Protein AF-A0A5C7NLW9-F1 (afdb_monomer_lite)

Foldseek 3Di:
DDDDDDDDDDDDPDPPPPPPPPDPPPPQFDEAEEEFEQAAEPDLLLSLLVSQLLQVLLQLLFAQADVVRPVVDGLGHYYYHYHSPDDDDDLVSQLVVCPDPVRVHQKYKYYHWYDDDQWIKTWIKMAGHDDDDPDPDQLQWDWDFLDPPAFIFIAHQLDRIDGFDIDIHGVVSSVLRSCQQAQFFAADQVHDDGQGGQHPAWDFDDHDLFWTFIGHPPGDIGIGGHNVSSVVDDLVSLLVSLVSCSRSLVLVSSLVSLVCLLPDPPRDLVSNLSSQLSNLVSCVSVVHDLVVSLVSLVVSCVSPVLSPSSLLSNLVSQSVVLSPPDLQVCQVVLVVSLVVCVVNCVSPDVPRVSNVSSVSSSVVSNCVVVD

Radius of gyration: 26.78 Å; chains: 1; bounding box: 80×86×75 Å

Secondary structure (DSSP, 8-state):
------------------------------EEEEEEEPPB-SSHHHHHHHHHHHHHHHHTT--SS-SS-TT-----EEEEEEESS----SHHHHHHHT-STTT--SEEEEEEEEEETTEEEEEEEEE------S-S--TTSEEEESSTTS-EEEE--S-SEEEEEEEEE-HHHHHHTS-GGG-EEESSTT--SEEEE--SSEEEEEE-SSEEEEEESSS--EEEE-HHHHTT--HHHHHHHHHHHHHTT-HHHHHHHHHHHHH-TTS-HHHHHHHHHHHHHHHHHTT--HHHHHHHHHHHHHTSTT-HHHHHHHHHHHHHHTTTS-HHHHHHHHHHHHHHHHTT-TTSPTT-HHHHHHHHHHHHHHHTT--

Sequence (371 aa):
MKRLSSACRGWLVGVALALAAAGPEARAEDTVTLYLPALTAVSPHLGFGVSAVLGLQIWQTFRKAPSPNVQNLSFGDGLVIWNPDARIASHSDAEAAARPLNINAQLVLWGKAFEYGDGVVVQLNLSLPRYRDWREKTPEVWTFALDPGGPAVETDLPARRYSIEPIVLRPDIVKAFSRPDALPLFDAPAGGESVGHLGAEFRAVESRSDAVYVRPVAGAPGWLRLQQLADARGEVVDFVSGLVRIYRADWRGAADLLGRVVESPSTPSALRLDAALLRARAKLEAGDDLEGIVREVDQAASVSPYARRAVMYQAVVRLIALRGSPVCERKPKLQALRQWLADRSMPFVAGDAWLQQFIDVVEFGERRCDR

Structure (mmCIF, N/CA/C/O backbone):
data_AF-A0A5C7NLW9-F1
#
_entry.id   AF-A0A5C7NLW9-F1
#
loop_
_atom_site.group_PDB
_atom_site.id
_atom_site.type_symbol
_atom_site.label_atom_id
_atom_site.label_alt_id
_atom_site.label_comp_id
_atom_site.label_asym_id
_atom_site.label_entity_id
_atom_site.label_seq_id
_atom_site.pdbx_PDB_ins_code
_atom_site.Cartn_x
_atom_site.Cartn_y
_atom_site.Cartn_z
_atom_site.occupancy
_atom_site.B_iso_or_equiv
_atom_site.auth_seq_id
_atom_site.auth_comp_id
_atom_site.auth_asym_id
_atom_site.auth_atom_id
_atom_site.pdbx_PDB_model_num
ATOM 1 N N . MET A 1 1 ? 53.861 66.437 42.042 1.00 36.22 1 MET A N 1
ATOM 2 C CA . MET A 1 1 ? 53.573 67.776 41.477 1.00 36.22 1 MET A CA 1
ATOM 3 C C . MET A 1 1 ? 52.766 67.592 40.195 1.00 36.22 1 MET A C 1
ATOM 5 O O . MET A 1 1 ? 53.272 66.915 39.316 1.00 36.22 1 MET A O 1
ATOM 9 N N . LYS A 1 2 ? 51.576 68.222 40.110 1.00 36.00 2 LYS A N 1
ATOM 10 C CA . LYS A 1 2 ? 50.619 68.270 38.970 1.00 36.00 2 LYS A CA 1
ATOM 11 C C . LYS A 1 2 ? 49.890 66.945 38.653 1.00 36.00 2 LYS A C 1
ATOM 13 O O . LYS A 1 2 ? 50.533 65.915 38.615 1.00 36.00 2 LYS A O 1
ATOM 18 N N . ARG A 1 3 ? 48.585 66.873 38.362 1.00 35.47 3 ARG A N 1
ATOM 19 C CA . ARG A 1 3 ? 47.389 67.739 38.484 1.00 35.47 3 ARG A CA 1
ATOM 20 C C . ARG A 1 3 ? 46.176 66.847 38.115 1.00 35.47 3 ARG A C 1
ATOM 22 O O . ARG A 1 3 ? 46.334 65.874 37.391 1.00 35.47 3 ARG A O 1
ATOM 29 N N . LEU A 1 4 ? 45.005 67.219 38.627 1.00 43.75 4 LEU A N 1
ATOM 30 C CA . LEU A 1 4 ? 43.655 66.683 38.382 1.00 43.75 4 LEU A CA 1
ATOM 31 C C . LEU A 1 4 ? 43.182 66.748 36.910 1.00 43.75 4 LEU A C 1
ATOM 33 O O . LEU A 1 4 ? 43.547 67.704 36.232 1.00 43.75 4 LEU A O 1
ATOM 37 N N . SER A 1 5 ? 42.258 65.854 36.509 1.00 36.16 5 SER A N 1
ATOM 38 C CA . SER A 1 5 ? 40.958 66.166 35.845 1.00 36.16 5 SER A CA 1
ATOM 39 C C . SER A 1 5 ? 40.193 64.854 35.550 1.00 36.16 5 SER A C 1
ATOM 41 O O . SER A 1 5 ? 40.694 64.009 34.819 1.00 36.16 5 SER A O 1
ATOM 43 N N . SER A 1 6 ? 39.123 64.492 36.263 1.00 39.94 6 SER A N 1
ATOM 44 C CA . SER A 1 6 ? 37.708 64.861 36.048 1.00 39.94 6 SER A CA 1
ATOM 45 C C . SER A 1 6 ? 37.079 64.407 34.716 1.00 39.94 6 SER A C 1
ATOM 47 O O . SER A 1 6 ? 37.341 64.999 33.678 1.00 39.94 6 SER A O 1
ATOM 49 N N . ALA A 1 7 ? 36.143 63.456 34.858 1.00 41.12 7 ALA A N 1
ATOM 50 C CA . ALA A 1 7 ? 34.843 63.328 34.186 1.00 41.12 7 ALA A CA 1
ATOM 51 C C . ALA A 1 7 ? 34.778 63.079 32.665 1.00 41.12 7 ALA A C 1
ATOM 53 O O . ALA A 1 7 ? 35.092 63.954 31.872 1.00 41.12 7 ALA A O 1
ATOM 54 N N . CYS A 1 8 ? 34.130 61.972 32.271 1.00 35.44 8 CYS A N 1
ATOM 55 C CA . CYS A 1 8 ? 32.942 62.074 31.417 1.00 35.44 8 CYS A CA 1
ATOM 56 C C . CYS A 1 8 ? 32.057 60.819 31.478 1.00 35.44 8 CYS A C 1
ATOM 58 O O . CYS A 1 8 ? 32.532 59.690 31.553 1.00 35.44 8 CYS A O 1
ATOM 60 N N . ARG A 1 9 ? 30.747 61.074 31.487 1.00 41.06 9 ARG A N 1
ATOM 61 C CA . ARG A 1 9 ? 29.627 60.129 31.512 1.00 41.06 9 ARG A CA 1
ATOM 62 C C . ARG A 1 9 ? 29.487 59.405 30.171 1.00 41.06 9 ARG A C 1
ATOM 64 O O . ARG A 1 9 ? 29.660 60.018 29.126 1.00 41.06 9 ARG A O 1
ATOM 71 N N . GLY A 1 10 ? 29.027 58.159 30.217 1.00 34.34 10 GLY A N 1
ATOM 72 C CA . GLY A 1 10 ? 28.513 57.444 29.051 1.00 34.34 10 GLY A CA 1
ATOM 73 C C . GLY A 1 10 ? 27.837 56.145 29.465 1.00 34.34 10 GLY A C 1
ATOM 74 O O . GLY A 1 10 ? 28.470 55.097 29.477 1.00 34.34 10 GLY A O 1
ATOM 75 N N . TRP A 1 11 ? 26.563 56.219 29.854 1.00 33.97 11 TRP A N 1
ATOM 76 C CA . TRP A 1 11 ? 25.699 55.043 29.948 1.00 33.97 11 TRP A CA 1
ATOM 77 C C . TRP A 1 11 ? 25.447 54.521 28.529 1.00 33.97 11 TRP A C 1
ATOM 79 O O . TRP A 1 11 ? 24.741 55.164 27.757 1.00 33.97 11 TRP A O 1
ATOM 89 N N . LEU A 1 12 ? 26.019 53.366 28.189 1.00 35.31 12 LEU A N 1
ATOM 90 C CA . LEU A 1 12 ? 25.617 52.581 27.026 1.00 35.31 12 LEU A CA 1
ATOM 91 C C . LEU A 1 12 ? 24.771 51.409 27.521 1.00 35.31 12 LEU A C 1
ATOM 93 O O . LEU A 1 12 ? 25.280 50.434 28.070 1.00 35.31 12 LEU A O 1
ATOM 97 N N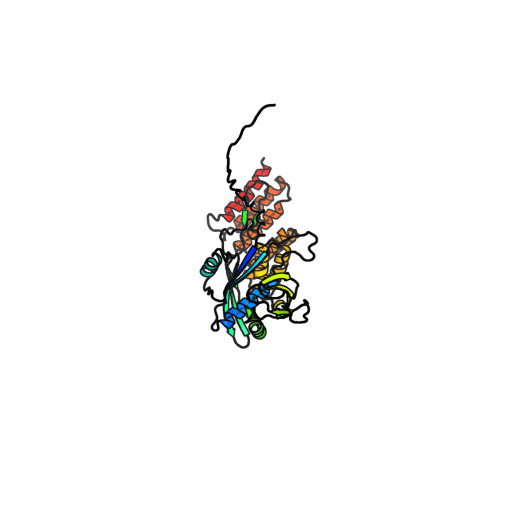 . VAL A 1 13 ? 23.460 51.539 27.329 1.00 36.12 13 VAL A N 1
ATOM 98 C CA . VAL A 1 13 ? 22.507 50.429 27.371 1.00 36.12 13 VAL A CA 1
ATOM 99 C C . VAL A 1 13 ? 22.804 49.556 26.153 1.00 36.12 13 VAL A C 1
ATOM 101 O O . VAL A 1 13 ? 22.373 49.845 25.040 1.00 36.12 13 VAL A O 1
ATOM 104 N N . GLY A 1 14 ? 23.606 48.514 26.356 1.00 31.75 14 GLY A N 1
ATOM 105 C CA . GLY A 1 14 ? 23.793 47.452 25.378 1.00 31.75 14 GLY A CA 1
ATOM 106 C C . GLY A 1 14 ? 22.582 46.530 25.401 1.00 31.75 14 GLY A C 1
ATOM 107 O O . GLY A 1 14 ? 22.480 45.664 26.266 1.00 31.75 14 GLY A O 1
ATOM 108 N N . VAL A 1 15 ? 21.661 46.720 24.457 1.00 34.75 15 VAL A N 1
ATOM 109 C CA . VAL A 1 15 ? 20.638 45.727 24.117 1.00 34.75 15 VAL A CA 1
ATOM 110 C C . VAL A 1 15 ? 21.369 44.513 23.547 1.00 34.75 15 VAL A C 1
ATOM 112 O O . VAL A 1 15 ? 21.767 44.499 22.384 1.00 34.75 15 VAL A O 1
ATOM 115 N N . ALA A 1 16 ? 21.586 43.499 24.381 1.00 31.06 16 ALA A N 1
ATOM 116 C CA . ALA A 1 16 ? 21.991 42.186 23.913 1.00 31.06 16 ALA A CA 1
ATOM 117 C C . ALA A 1 16 ? 20.788 41.558 23.195 1.00 31.06 16 ALA A C 1
ATOM 119 O O . ALA A 1 16 ? 19.902 40.985 23.829 1.00 31.06 16 ALA A O 1
ATOM 120 N N . LEU A 1 17 ? 20.737 41.701 21.866 1.00 32.75 17 LEU A N 1
ATOM 121 C CA . LEU A 1 17 ? 19.939 40.820 21.022 1.00 32.75 17 LEU A CA 1
ATOM 122 C C . LEU A 1 17 ? 20.459 39.398 21.247 1.00 32.75 17 LEU A C 1
ATOM 124 O O . LEU A 1 17 ? 21.488 39.002 20.699 1.00 32.75 17 LEU A O 1
ATOM 128 N N . ALA A 1 18 ? 19.746 38.633 22.067 1.00 33.12 18 ALA A N 1
ATOM 129 C CA . ALA A 1 18 ? 19.847 37.189 22.061 1.00 33.12 18 ALA A CA 1
ATOM 130 C C . ALA A 1 18 ? 19.315 36.707 20.706 1.00 33.12 18 ALA A C 1
ATOM 132 O O . ALA A 1 18 ? 18.125 36.450 20.535 1.00 33.12 18 ALA A O 1
ATOM 133 N N . LEU A 1 19 ? 20.210 36.629 19.720 1.00 33.78 19 LEU A N 1
ATOM 134 C CA . LEU A 1 19 ? 20.052 35.745 18.576 1.00 33.78 19 LEU A CA 1
ATOM 135 C C . LEU A 1 19 ? 19.995 34.332 19.152 1.00 33.78 19 LEU A C 1
ATOM 137 O O . LEU A 1 19 ? 21.022 33.692 19.374 1.00 33.78 19 LEU A O 1
ATOM 141 N N . ALA A 1 20 ? 18.783 33.875 19.458 1.00 34.25 20 ALA A N 1
ATOM 142 C CA . ALA A 1 20 ? 18.508 32.463 19.588 1.00 34.25 20 ALA A CA 1
ATOM 143 C C . ALA A 1 20 ? 18.888 31.852 18.240 1.00 34.25 20 ALA A C 1
ATOM 145 O O . ALA A 1 20 ? 18.158 31.976 17.257 1.00 34.25 20 ALA A O 1
ATOM 146 N N . ALA A 1 21 ? 20.086 31.273 18.179 1.00 32.53 21 ALA A N 1
ATOM 147 C CA . ALA A 1 21 ? 20.431 30.341 17.134 1.00 32.53 21 ALA A CA 1
ATOM 148 C C . ALA A 1 21 ? 19.351 29.263 17.193 1.00 32.53 21 ALA A C 1
ATOM 150 O O . ALA A 1 21 ? 19.310 28.469 18.135 1.00 32.53 21 ALA A O 1
ATOM 151 N N . ALA A 1 22 ? 18.428 29.306 16.232 1.00 33.97 22 ALA A N 1
ATOM 152 C CA . ALA A 1 22 ? 17.591 28.172 15.921 1.00 33.97 22 ALA A CA 1
ATOM 153 C C . ALA A 1 22 ? 18.560 27.001 15.763 1.00 33.97 22 ALA A C 1
ATOM 155 O O . ALA A 1 22 ? 19.418 27.005 14.876 1.00 33.97 22 ALA A O 1
ATOM 156 N N . GLY A 1 23 ? 18.503 26.062 16.711 1.00 32.28 23 GLY A N 1
ATOM 157 C CA . GLY A 1 23 ? 19.197 24.796 16.560 1.00 32.28 23 GLY A CA 1
ATOM 158 C C . GLY A 1 23 ? 18.785 24.180 15.223 1.00 32.28 23 GLY A C 1
ATOM 159 O O . GLY A 1 23 ? 17.726 24.535 14.698 1.00 32.28 23 GLY A O 1
ATOM 160 N N . PRO A 1 24 ? 19.601 23.288 14.646 1.00 32.69 24 PRO A N 1
ATOM 161 C CA . PRO A 1 24 ? 19.185 22.571 13.454 1.00 32.69 24 PRO A CA 1
ATOM 162 C C . PRO A 1 24 ? 17.831 21.929 13.763 1.00 32.69 24 PRO A C 1
ATOM 164 O O . PRO A 1 24 ? 17.744 21.086 14.658 1.00 32.69 24 PRO A O 1
ATOM 167 N N . GLU A 1 25 ? 16.772 22.391 13.091 1.00 33.12 25 GLU A N 1
ATOM 168 C CA . GLU A 1 25 ? 15.485 21.711 13.095 1.00 33.12 25 GLU A CA 1
ATOM 169 C C . GLU A 1 25 ? 15.798 20.255 12.771 1.00 33.12 25 GLU A C 1
ATOM 171 O O . GLU A 1 25 ? 16.375 19.947 11.724 1.00 33.12 25 GLU A O 1
ATOM 176 N N . ALA A 1 26 ? 15.533 19.368 13.730 1.00 31.64 26 ALA A N 1
ATOM 177 C CA . ALA A 1 26 ? 15.628 17.944 13.498 1.00 31.64 26 ALA A CA 1
ATOM 178 C C . ALA A 1 26 ? 14.790 17.670 12.250 1.00 31.64 26 ALA A C 1
ATOM 180 O O . ALA A 1 26 ? 13.584 17.911 12.274 1.00 31.64 26 ALA A O 1
ATOM 181 N N . ARG A 1 27 ? 15.440 17.258 11.151 1.00 35.31 27 ARG A N 1
ATOM 182 C CA . ARG A 1 27 ? 14.759 16.812 9.932 1.00 35.31 27 ARG A CA 1
ATOM 183 C C . ARG A 1 27 ? 13.678 15.844 10.387 1.00 35.31 27 ARG A C 1
ATOM 185 O O . ARG A 1 27 ? 14.021 14.777 10.892 1.00 35.31 27 ARG A O 1
ATOM 192 N N . ALA A 1 28 ? 12.414 16.253 10.304 1.00 42.50 28 ALA A N 1
ATOM 193 C CA . ALA A 1 28 ? 11.307 15.376 10.628 1.00 42.50 28 ALA A CA 1
ATOM 194 C C . ALA A 1 28 ? 11.458 14.167 9.706 1.00 42.50 28 ALA A C 1
ATOM 196 O O . ALA A 1 28 ? 11.367 14.312 8.488 1.00 42.50 28 ALA A O 1
ATOM 197 N N . GLU A 1 29 ? 11.812 13.010 10.266 1.00 63.53 29 GLU A N 1
ATOM 198 C CA . GLU A 1 29 ? 11.838 11.771 9.501 1.00 63.53 29 GLU A CA 1
ATOM 199 C C . GLU A 1 29 ? 10.460 11.623 8.839 1.00 63.53 29 GLU A C 1
ATOM 201 O O . GLU A 1 29 ? 9.440 11.781 9.520 1.00 63.53 29 GLU A O 1
ATOM 206 N N . ASP A 1 30 ? 10.429 11.403 7.517 1.00 77.81 30 ASP A N 1
ATOM 207 C CA . ASP A 1 30 ? 9.188 11.309 6.738 1.00 77.81 30 ASP A CA 1
ATOM 208 C C . ASP A 1 30 ? 8.192 10.401 7.487 1.00 77.81 30 ASP A C 1
ATOM 210 O O . ASP A 1 30 ? 8.444 9.215 7.713 1.00 77.81 30 ASP A O 1
ATOM 214 N N . THR A 1 31 ? 7.082 10.982 7.946 1.00 87.75 31 THR A N 1
ATOM 215 C CA . THR A 1 31 ? 6.060 10.296 8.738 1.00 87.75 31 THR A CA 1
ATOM 216 C C . THR A 1 31 ? 4.901 9.991 7.817 1.00 87.75 31 THR A C 1
ATOM 218 O O . THR A 1 31 ? 4.353 10.886 7.172 1.00 87.75 31 THR A O 1
ATOM 221 N N . VAL A 1 32 ? 4.516 8.722 7.765 1.00 91.62 32 VAL A N 1
ATOM 222 C CA . VAL A 1 32 ? 3.376 8.270 6.972 1.00 91.62 32 VAL A CA 1
ATOM 223 C C . VAL A 1 32 ? 2.189 8.071 7.895 1.00 91.62 32 VAL A C 1
ATOM 225 O O . VAL A 1 32 ? 2.240 7.271 8.831 1.00 91.62 32 VAL A O 1
ATOM 228 N N . THR A 1 33 ? 1.117 8.799 7.613 1.00 92.44 33 THR A N 1
ATOM 229 C CA . THR A 1 33 ? -0.077 8.851 8.446 1.00 92.44 33 THR A CA 1
ATOM 230 C C . THR A 1 33 ? -1.221 8.070 7.809 1.00 92.44 33 THR A C 1
ATOM 232 O O . THR A 1 33 ? -1.629 8.329 6.674 1.00 92.44 33 THR A O 1
ATOM 235 N N . LEU A 1 34 ? -1.767 7.128 8.574 1.00 94.19 34 LEU A N 1
ATOM 236 C CA . LEU A 1 34 ? -3.026 6.449 8.303 1.00 94.19 34 LEU A CA 1
ATOM 237 C C . LEU A 1 34 ? -4.130 7.096 9.146 1.00 94.19 34 LEU A C 1
ATOM 239 O O . LEU A 1 34 ? -4.090 7.067 10.376 1.00 94.19 34 LEU A O 1
ATOM 243 N N . TYR A 1 35 ? -5.135 7.652 8.482 1.00 94.38 35 TYR A N 1
ATOM 244 C CA . TYR A 1 35 ? -6.317 8.202 9.128 1.00 94.38 35 TYR A CA 1
ATOM 245 C C . TYR A 1 35 ? -7.434 7.161 9.207 1.00 94.38 35 TYR A C 1
ATOM 247 O O . TYR A 1 35 ? -7.800 6.532 8.210 1.00 94.38 35 TYR A O 1
ATOM 255 N N . LEU A 1 36 ? -7.977 6.995 10.409 1.00 93.56 36 LEU A N 1
ATOM 256 C CA . LEU A 1 36 ? -9.001 6.017 10.752 1.00 93.56 36 LEU A CA 1
ATOM 257 C C . LEU A 1 36 ? -10.184 6.722 11.423 1.00 93.56 36 LEU A C 1
ATOM 259 O O . LEU A 1 36 ? -10.217 6.854 12.652 1.00 93.56 36 LEU A O 1
ATOM 263 N N . PRO A 1 37 ? -11.170 7.198 10.645 1.00 93.00 37 PRO A N 1
ATOM 264 C CA . PRO A 1 37 ? -12.453 7.592 11.212 1.00 93.00 37 PRO A CA 1
ATOM 265 C C . PRO A 1 37 ? -13.139 6.393 11.891 1.00 93.00 37 PRO A C 1
ATOM 267 O O . PRO A 1 37 ? -12.868 5.229 11.572 1.00 93.00 37 PRO A O 1
ATOM 270 N N . ALA A 1 38 ? -14.077 6.654 12.801 1.00 92.00 38 ALA A N 1
ATOM 271 C CA . ALA A 1 38 ? -14.995 5.606 13.237 1.00 92.00 38 ALA A CA 1
ATOM 272 C C . ALA A 1 38 ? -15.793 5.080 12.035 1.00 92.00 38 ALA A C 1
ATOM 274 O O . ALA A 1 38 ? -16.260 5.849 11.186 1.00 92.00 38 ALA A O 1
ATOM 275 N N . LEU A 1 39 ? -15.964 3.759 11.968 1.00 94.44 39 LEU A N 1
ATOM 276 C CA . LEU A 1 39 ? -16.800 3.164 10.932 1.00 94.44 39 LEU A CA 1
ATOM 277 C C . LEU A 1 39 ? -18.261 3.550 11.161 1.00 94.44 39 LEU A C 1
ATOM 279 O O . LEU A 1 39 ? -18.726 3.676 12.294 1.00 94.44 39 LEU A O 1
ATOM 283 N N . THR A 1 40 ? -19.006 3.712 10.073 1.00 94.81 40 THR A N 1
ATOM 284 C CA . THR A 1 40 ? -20.439 3.990 10.162 1.00 94.81 40 THR A CA 1
ATOM 285 C C . THR A 1 40 ? -21.164 2.735 10.644 1.00 94.81 40 THR A C 1
ATOM 287 O O . THR A 1 40 ? -21.084 1.688 10.006 1.00 94.81 40 THR A O 1
ATOM 290 N N . ALA A 1 41 ? -21.880 2.834 11.758 1.00 92.81 41 ALA A N 1
ATOM 291 C CA . ALA A 1 41 ? -22.608 1.726 12.365 1.00 92.81 41 ALA A CA 1
ATOM 292 C C . ALA A 1 41 ? -23.873 2.240 13.060 1.00 92.81 41 ALA A C 1
ATOM 294 O O . ALA A 1 41 ? -23.963 3.424 13.388 1.00 92.81 41 ALA A O 1
ATOM 295 N N . VAL A 1 42 ? -24.833 1.342 13.311 1.00 88.50 42 VAL A N 1
ATOM 296 C CA . VAL A 1 42 ? -26.045 1.665 14.090 1.00 88.50 42 VAL A CA 1
ATOM 297 C C . VAL A 1 42 ? -25.669 2.080 15.515 1.00 88.50 42 VAL A C 1
ATOM 299 O O . VAL A 1 42 ? -26.169 3.079 16.024 1.00 88.50 42 VAL A O 1
ATOM 302 N N . SER A 1 43 ? -24.742 1.345 16.138 1.00 88.12 43 SER A N 1
ATOM 303 C CA . SER A 1 43 ? -24.153 1.693 17.431 1.00 88.12 43 SER A CA 1
ATOM 304 C C . SER A 1 43 ? -22.815 2.417 17.229 1.00 88.12 43 SER A C 1
ATOM 306 O O . SER A 1 43 ? -21.895 1.827 16.653 1.00 88.12 43 SER A O 1
ATOM 308 N N . PRO A 1 44 ? -22.640 3.655 17.732 1.00 85.69 44 PRO A N 1
ATOM 309 C CA . PRO A 1 44 ? -21.357 4.358 17.664 1.00 85.69 44 PRO A CA 1
ATOM 310 C C . PRO A 1 44 ? -20.203 3.578 18.310 1.00 85.69 44 PRO A C 1
ATOM 312 O O . PRO A 1 44 ? -19.085 3.591 17.797 1.00 85.69 44 PRO A O 1
ATOM 315 N N . HIS A 1 45 ? -20.479 2.845 19.395 1.00 86.31 45 HIS A N 1
ATOM 316 C CA . HIS A 1 45 ? -19.480 2.022 20.081 1.00 86.31 45 HIS A CA 1
ATOM 317 C C . HIS A 1 45 ? -18.968 0.872 19.210 1.00 86.31 45 HIS A C 1
ATOM 319 O O . HIS A 1 45 ? -17.784 0.550 19.271 1.00 86.31 45 HIS A O 1
ATOM 325 N N . LEU A 1 46 ? -19.832 0.290 18.372 1.00 90.00 46 LEU A N 1
ATOM 326 C CA . LEU A 1 46 ? -19.442 -0.762 17.436 1.00 90.00 46 LEU A CA 1
ATOM 327 C C . LEU A 1 46 ? -18.473 -0.219 16.384 1.00 90.00 46 LEU A C 1
ATOM 329 O O . LEU A 1 46 ? -17.385 -0.758 16.198 1.00 90.00 46 LEU A O 1
ATOM 333 N N . GLY A 1 47 ? -18.857 0.875 15.722 1.00 90.62 47 GLY A N 1
ATOM 334 C CA . GLY A 1 47 ? -18.040 1.494 14.678 1.00 90.62 47 GLY A CA 1
ATOM 335 C C . GLY A 1 47 ? -16.674 1.956 15.189 1.00 90.62 47 GLY A C 1
ATOM 336 O O . GLY A 1 47 ? -15.662 1.783 14.506 1.00 90.62 47 GLY A O 1
ATOM 337 N N . PHE A 1 48 ? -16.639 2.489 16.412 1.00 88.38 48 PHE A N 1
ATOM 338 C CA . PHE A 1 48 ? -15.405 2.866 17.094 1.00 88.38 48 PHE A CA 1
ATOM 339 C C . PHE A 1 48 ? -14.547 1.652 17.470 1.00 88.38 48 PHE A C 1
ATOM 341 O O . PHE A 1 48 ? -13.372 1.616 17.117 1.00 88.38 48 PHE A O 1
ATOM 348 N N . GLY A 1 49 ? -15.127 0.637 18.122 1.00 87.75 49 GLY A N 1
ATOM 349 C CA . GLY A 1 49 ? -14.397 -0.562 18.540 1.00 87.75 49 GLY A CA 1
ATOM 350 C C . GLY A 1 49 ? -13.776 -1.309 17.361 1.00 87.75 49 GLY A C 1
ATOM 351 O O . GLY A 1 49 ? -12.607 -1.678 17.411 1.00 87.75 49 GLY A O 1
ATOM 352 N N . VAL A 1 50 ? -14.509 -1.454 16.253 1.00 90.81 50 VAL A N 1
ATOM 353 C CA . VAL A 1 50 ? -13.975 -2.071 15.028 1.00 90.81 50 VAL A CA 1
ATOM 354 C C . VAL A 1 50 ? -12.833 -1.243 14.431 1.00 90.81 50 VAL A C 1
ATOM 356 O O . VAL A 1 50 ? -11.800 -1.804 14.066 1.00 90.81 50 VAL A O 1
ATOM 359 N N . SER A 1 51 ? -12.983 0.083 14.351 1.00 90.31 51 SER A N 1
ATOM 360 C CA . SER A 1 51 ? -11.919 0.967 13.850 1.00 90.31 51 SER A CA 1
ATOM 361 C C . SER A 1 51 ? -10.659 0.892 14.727 1.00 90.31 51 SER A C 1
ATOM 363 O O . SER A 1 51 ? -9.545 0.819 14.207 1.00 90.31 51 SER A O 1
ATOM 365 N N . ALA A 1 52 ? -10.824 0.801 16.051 1.00 86.44 52 ALA A N 1
ATOM 366 C CA . ALA A 1 52 ? -9.725 0.617 16.995 1.00 86.44 52 ALA A CA 1
ATOM 367 C C . ALA A 1 52 ? -9.018 -0.738 16.813 1.00 86.44 52 ALA A C 1
ATOM 369 O O . ALA A 1 52 ? -7.790 -0.772 16.745 1.00 86.44 52 ALA A O 1
ATOM 370 N N . VAL A 1 53 ? -9.771 -1.839 16.669 1.00 88.62 53 VAL A N 1
ATOM 371 C CA . VAL A 1 53 ? -9.229 -3.183 16.380 1.00 88.62 53 VAL A CA 1
ATOM 372 C C . VAL A 1 53 ? -8.361 -3.158 15.124 1.00 88.62 53 VAL A C 1
ATOM 374 O O . VAL A 1 53 ? -7.184 -3.521 15.181 1.00 88.62 53 VAL A O 1
ATOM 377 N N . LEU A 1 54 ? -8.919 -2.681 14.007 1.00 90.38 54 LEU A N 1
ATOM 378 C CA . LEU A 1 54 ? -8.215 -2.621 12.725 1.00 90.38 54 LEU A CA 1
ATOM 379 C C . LEU A 1 54 ? -7.001 -1.694 12.804 1.00 90.38 54 LEU A C 1
ATOM 381 O O . LEU A 1 54 ? -5.921 -2.033 12.322 1.00 90.38 54 LEU A O 1
ATOM 385 N N . GLY A 1 55 ? -7.155 -0.542 13.457 1.00 89.50 55 GLY A N 1
ATOM 386 C CA . GLY A 1 55 ? -6.075 0.414 13.639 1.00 89.50 55 GLY A CA 1
ATOM 387 C C . GLY A 1 55 ? -4.914 -0.145 14.442 1.00 89.50 55 GLY A C 1
ATOM 388 O O . GLY A 1 55 ? -3.772 0.009 14.023 1.00 89.50 55 GLY A O 1
ATOM 389 N N . LEU A 1 56 ? -5.185 -0.848 15.542 1.00 86.38 56 L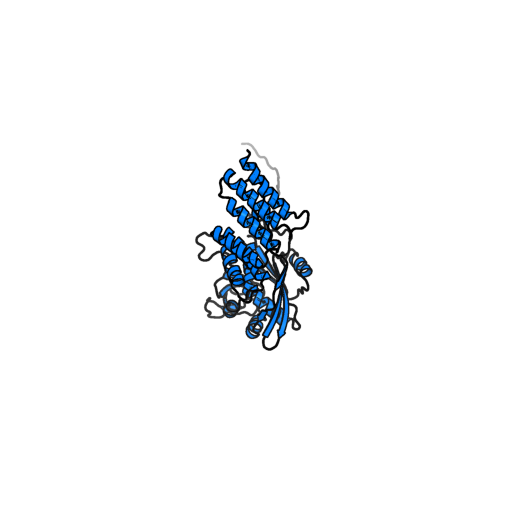EU A N 1
ATOM 390 C CA . LEU A 1 56 ? -4.152 -1.515 16.333 1.00 86.38 56 LEU A CA 1
ATOM 391 C C . LEU A 1 56 ? -3.480 -2.640 15.543 1.00 86.38 56 LEU A C 1
ATOM 393 O O . LEU A 1 56 ? -2.253 -2.742 15.579 1.00 86.38 56 LEU A O 1
ATOM 397 N N . GLN A 1 57 ? -4.249 -3.456 14.812 1.00 87.44 57 GLN A N 1
ATOM 398 C CA . GLN A 1 57 ? -3.707 -4.519 13.960 1.00 87.44 57 GLN A CA 1
ATOM 399 C C . GLN A 1 57 ? -2.749 -3.970 12.897 1.00 87.44 57 GLN A C 1
ATOM 401 O O . GLN A 1 57 ? -1.647 -4.496 12.736 1.00 87.44 57 GLN A O 1
ATOM 406 N N . ILE A 1 58 ? -3.138 -2.892 12.212 1.00 90.38 58 ILE A N 1
ATOM 407 C CA . ILE A 1 58 ? -2.312 -2.241 11.192 1.00 90.38 58 ILE A CA 1
ATOM 408 C C . ILE A 1 58 ? -1.093 -1.575 11.836 1.00 90.38 58 ILE A C 1
ATOM 410 O O . ILE A 1 58 ? 0.040 -1.795 11.403 1.00 90.38 58 ILE A O 1
ATOM 414 N N . TRP A 1 59 ? -1.294 -0.808 12.904 1.00 87.25 59 TRP A N 1
ATOM 415 C CA . TRP A 1 59 ? -0.240 -0.055 13.579 1.00 87.25 59 TRP A CA 1
ATOM 416 C C . TRP A 1 59 ? 0.885 -0.943 14.127 1.00 87.25 59 TRP A C 1
ATOM 418 O O . TRP A 1 59 ? 2.057 -0.590 14.012 1.00 87.25 59 TRP A O 1
ATOM 428 N N . GLN A 1 60 ? 0.573 -2.143 14.625 1.00 84.06 60 GLN A N 1
ATOM 429 C CA . GLN A 1 60 ? 1.582 -3.130 15.050 1.00 84.06 60 GLN A CA 1
ATOM 430 C C . GLN A 1 60 ? 2.620 -3.451 13.971 1.00 84.06 60 GLN A C 1
ATOM 432 O O . GLN A 1 60 ? 3.753 -3.834 14.273 1.00 84.06 60 GLN A O 1
ATOM 437 N N . THR A 1 61 ? 2.248 -3.303 12.701 1.00 85.81 61 THR A N 1
ATOM 438 C CA . THR A 1 61 ? 3.133 -3.592 11.575 1.00 85.81 61 THR A CA 1
ATOM 439 C C . THR A 1 61 ? 4.103 -2.448 11.259 1.00 85.81 61 THR A C 1
ATOM 441 O O . THR A 1 61 ? 5.001 -2.652 10.440 1.00 85.81 61 THR A O 1
ATOM 444 N N . PHE A 1 62 ? 3.973 -1.275 11.892 1.00 87.00 62 PHE A N 1
ATOM 445 C CA . PHE A 1 62 ? 4.719 -0.051 11.569 1.00 87.00 62 PHE A CA 1
ATOM 446 C C . PHE A 1 62 ? 6.115 -0.012 12.209 1.00 87.00 62 PHE A C 1
ATOM 448 O O . PHE A 1 62 ? 6.487 0.969 12.852 1.00 87.00 62 PHE A O 1
ATOM 455 N N . ARG A 1 63 ? 6.934 -1.047 12.005 1.00 84.69 63 ARG A N 1
ATOM 456 C CA . ARG A 1 63 ? 8.313 -1.074 12.527 1.00 84.69 63 ARG A CA 1
ATOM 457 C C . ARG A 1 63 ? 9.122 0.144 12.059 1.00 84.69 63 ARG A C 1
ATOM 459 O O . ARG A 1 63 ? 9.006 0.548 10.906 1.00 84.69 63 ARG A O 1
ATOM 466 N N . LYS A 1 64 ? 9.953 0.724 12.930 1.00 85.38 64 LYS A N 1
ATOM 467 C CA . LYS A 1 64 ? 10.863 1.834 12.572 1.00 85.38 64 LYS A CA 1
ATOM 468 C C . LYS A 1 64 ? 12.108 1.376 11.815 1.00 85.38 64 LYS A C 1
ATOM 470 O O . LYS A 1 64 ? 12.687 2.144 11.065 1.00 85.38 64 LYS A O 1
ATOM 475 N N . ALA A 1 65 ? 12.510 0.128 12.014 1.00 85.06 65 ALA A N 1
ATOM 476 C CA . ALA A 1 65 ? 13.733 -0.448 11.479 1.00 85.06 65 ALA A CA 1
ATOM 477 C C . ALA A 1 65 ? 13.558 -1.964 11.294 1.00 85.06 65 ALA A C 1
ATOM 479 O O . ALA A 1 65 ? 12.662 -2.552 11.918 1.00 85.06 65 ALA A O 1
ATOM 480 N N . PRO A 1 66 ? 14.380 -2.627 10.463 1.00 85.25 66 PRO A N 1
ATOM 481 C CA . PRO A 1 66 ? 14.410 -4.084 10.427 1.00 85.25 66 PRO A CA 1
ATOM 482 C C . PRO A 1 66 ? 14.943 -4.636 11.757 1.00 85.25 66 PRO A C 1
ATOM 484 O O . PRO A 1 66 ? 15.651 -3.951 12.487 1.00 85.25 66 PRO A O 1
ATOM 487 N N . SER A 1 67 ? 14.618 -5.887 12.076 1.00 80.25 67 SER A N 1
ATOM 488 C CA . SER A 1 67 ? 15.159 -6.577 13.250 1.00 80.25 67 SER A CA 1
ATOM 489 C C . SER A 1 67 ? 15.726 -7.932 12.817 1.00 80.25 67 SER A C 1
ATOM 491 O O . SER A 1 67 ? 14.967 -8.708 12.228 1.00 80.25 67 SER A O 1
ATOM 493 N N . PRO A 1 68 ? 17.024 -8.218 13.054 1.00 82.19 68 PRO A N 1
ATOM 494 C CA . PRO A 1 68 ? 18.041 -7.326 13.635 1.00 82.19 68 PRO A CA 1
ATOM 495 C C . PRO A 1 68 ? 18.429 -6.156 12.701 1.00 82.19 68 PRO A C 1
ATOM 497 O O . PRO A 1 68 ? 18.465 -6.316 11.482 1.00 82.19 68 PRO A O 1
ATOM 500 N N . ASN A 1 69 ? 18.761 -4.981 13.259 1.00 84.19 69 ASN A N 1
ATOM 501 C CA . ASN A 1 69 ? 19.101 -3.771 12.487 1.00 84.19 69 ASN A CA 1
ATOM 502 C C . ASN A 1 69 ? 20.614 -3.588 12.263 1.00 84.19 69 ASN A C 1
ATOM 504 O O . ASN A 1 69 ? 21.197 -2.580 12.658 1.00 84.19 69 ASN A O 1
ATOM 508 N N . VAL A 1 70 ? 21.275 -4.569 11.646 1.00 86.25 70 VAL A N 1
ATOM 509 C CA . VAL A 1 70 ? 22.748 -4.566 11.494 1.00 86.25 70 VAL A CA 1
ATOM 510 C C . VAL A 1 70 ? 23.255 -3.378 10.659 1.00 86.25 70 VAL A C 1
ATOM 512 O O . VAL A 1 70 ? 24.358 -2.891 10.873 1.00 86.25 70 VAL A O 1
ATOM 515 N N . GLN A 1 71 ? 22.438 -2.890 9.723 1.00 85.69 71 GLN A N 1
ATOM 516 C CA . GLN A 1 71 ? 22.780 -1.794 8.809 1.00 85.69 71 GLN A CA 1
ATOM 517 C C . GLN A 1 71 ? 22.349 -0.408 9.323 1.00 85.69 71 GLN A C 1
ATOM 519 O O . GLN A 1 71 ? 22.488 0.572 8.596 1.00 85.69 71 GLN A O 1
ATOM 524 N N . ASN A 1 72 ? 21.826 -0.319 10.553 1.00 86.56 72 ASN A N 1
ATOM 525 C CA . ASN A 1 72 ? 21.318 0.916 11.158 1.00 86.56 72 ASN A CA 1
ATOM 526 C C . ASN A 1 72 ? 20.316 1.675 10.259 1.00 86.56 72 ASN A C 1
ATOM 528 O O . ASN A 1 72 ? 20.368 2.897 10.127 1.00 86.56 72 ASN A O 1
ATOM 532 N N . LEU A 1 73 ? 19.418 0.934 9.604 1.00 86.94 73 LEU A N 1
ATOM 533 C CA . LEU A 1 73 ? 18.383 1.490 8.736 1.00 86.94 73 LEU A CA 1
ATOM 534 C C . LEU A 1 73 ? 17.242 2.085 9.572 1.00 86.94 73 LEU A C 1
ATOM 536 O O . LEU A 1 73 ? 16.899 1.547 10.626 1.00 86.94 73 LEU A O 1
ATOM 540 N N . SER A 1 74 ? 16.625 3.151 9.059 1.00 88.75 74 SER A N 1
ATOM 541 C CA . SER A 1 74 ? 15.375 3.733 9.560 1.00 88.75 74 SER A CA 1
ATOM 542 C C . SER A 1 74 ? 14.380 3.854 8.405 1.00 88.75 74 SER A C 1
ATOM 544 O O . SER A 1 74 ? 14.748 4.263 7.304 1.00 88.75 74 SER A O 1
ATOM 546 N N . PHE A 1 75 ? 13.126 3.494 8.661 1.00 87.88 75 PHE A N 1
ATOM 547 C CA . PHE A 1 75 ? 11.987 3.630 7.747 1.00 87.88 75 PHE A CA 1
ATOM 548 C C . PHE A 1 75 ? 11.107 4.839 8.116 1.00 87.88 75 PHE A C 1
ATOM 550 O O . PHE A 1 75 ? 9.918 4.869 7.791 1.00 87.88 75 PHE A O 1
ATOM 557 N N . GLY A 1 76 ? 11.650 5.785 8.890 1.00 86.31 76 GLY A N 1
ATOM 558 C CA . GLY A 1 76 ? 10.907 6.913 9.447 1.00 86.31 76 GLY A CA 1
ATOM 559 C C . GLY A 1 76 ? 9.787 6.476 10.388 1.00 86.31 76 GLY A C 1
ATOM 560 O O . GLY A 1 76 ? 9.810 5.367 10.936 1.00 86.31 76 GLY A O 1
ATOM 561 N N . ASP A 1 77 ? 8.777 7.327 10.543 1.00 85.25 77 ASP A N 1
ATOM 562 C CA . ASP A 1 77 ? 7.674 7.114 11.475 1.00 85.25 77 ASP A CA 1
ATOM 563 C C . ASP A 1 77 ? 6.376 6.699 10.766 1.00 85.25 77 ASP A C 1
ATOM 565 O O . ASP A 1 77 ? 6.063 7.111 9.651 1.00 85.25 77 ASP A O 1
ATOM 569 N N . GLY A 1 78 ? 5.601 5.842 11.428 1.00 86.81 78 GLY A N 1
ATOM 570 C CA . GLY A 1 78 ? 4.234 5.521 11.032 1.00 86.81 78 GLY A CA 1
ATOM 571 C C . GLY A 1 78 ? 3.270 6.040 12.089 1.00 86.81 78 GLY A C 1
ATOM 572 O O . GLY A 1 78 ? 3.392 5.667 13.257 1.00 86.81 78 GLY A O 1
ATOM 573 N N . LEU A 1 79 ? 2.313 6.869 11.686 1.00 86.94 79 LEU A N 1
ATOM 574 C CA . LEU A 1 79 ? 1.307 7.446 12.570 1.00 86.94 79 LEU A CA 1
ATOM 575 C C . LEU A 1 79 ? -0.076 6.894 12.221 1.00 86.94 79 LEU A C 1
ATOM 577 O O . LEU A 1 79 ? -0.433 6.773 11.052 1.00 86.94 79 LEU A O 1
ATOM 581 N N . VAL A 1 80 ? -0.866 6.573 13.241 1.00 87.62 80 VAL A N 1
ATOM 582 C CA . VAL A 1 80 ? -2.292 6.283 13.088 1.00 87.62 80 VAL A CA 1
ATOM 583 C C . VAL A 1 80 ? -3.068 7.353 13.835 1.00 87.62 80 VAL A C 1
ATOM 585 O O . VAL A 1 80 ? -2.858 7.540 15.030 1.00 87.62 80 VAL A O 1
ATOM 588 N N . ILE A 1 81 ? -3.949 8.058 13.130 1.00 86.69 81 ILE A N 1
ATOM 589 C CA . ILE A 1 81 ? -4.843 9.052 13.725 1.00 86.69 81 ILE A CA 1
ATOM 590 C C . ILE A 1 81 ? -6.246 8.465 13.748 1.00 86.69 81 ILE A C 1
ATOM 592 O O . ILE A 1 81 ? -6.866 8.274 12.699 1.00 86.69 81 ILE A O 1
ATOM 596 N N . TRP A 1 82 ? -6.752 8.213 14.950 1.00 85.88 82 TRP A N 1
ATOM 597 C CA . TRP A 1 82 ? -8.139 7.825 15.162 1.00 85.88 82 TRP A CA 1
ATOM 598 C C . TRP A 1 82 ? -9.011 9.053 15.347 1.00 85.88 82 TRP A C 1
ATOM 600 O O . TRP A 1 82 ? -8.694 9.928 16.151 1.00 85.88 82 TRP A O 1
ATOM 610 N N . ASN A 1 83 ? -10.135 9.099 14.639 1.00 85.38 83 ASN A N 1
ATOM 611 C CA . ASN A 1 83 ? -11.140 10.129 14.858 1.00 85.38 83 ASN A CA 1
ATOM 612 C C . ASN A 1 83 ? -12.513 9.486 15.100 1.00 85.38 83 ASN A C 1
ATOM 614 O O . ASN A 1 83 ? -13.173 9.079 14.137 1.00 85.38 83 ASN A O 1
ATOM 618 N N . PRO A 1 84 ? -12.959 9.385 16.366 1.00 82.81 84 PRO A N 1
ATOM 619 C CA . PRO A 1 84 ? -14.226 8.745 16.708 1.00 82.81 84 PRO A CA 1
ATOM 620 C C . PRO A 1 84 ? -15.451 9.518 16.203 1.00 82.81 84 PRO A C 1
ATOM 622 O O . PRO A 1 84 ? -16.528 8.933 16.066 1.00 82.81 84 PRO A O 1
ATOM 625 N N . ASP A 1 85 ? -15.294 10.802 15.885 1.00 85.12 85 ASP A N 1
ATOM 626 C CA . ASP A 1 85 ? -16.390 11.709 15.534 1.00 85.12 85 ASP A CA 1
ATOM 627 C C . ASP A 1 85 ? -16.537 11.886 14.021 1.00 85.12 85 ASP A C 1
ATOM 629 O O . ASP A 1 85 ? -17.628 12.160 13.519 1.00 85.12 85 ASP A O 1
ATOM 633 N N . ALA A 1 86 ? -15.461 11.664 13.265 1.00 87.69 86 ALA A N 1
ATOM 634 C CA . ALA A 1 86 ? -15.505 11.734 11.814 1.00 87.69 86 ALA A CA 1
ATOM 635 C C . ALA A 1 86 ? -16.413 10.644 11.228 1.00 87.69 86 ALA A C 1
ATOM 637 O O . ALA A 1 86 ? -16.374 9.476 11.622 1.00 87.69 86 ALA A O 1
ATOM 638 N N . ARG A 1 87 ? -17.229 11.032 10.248 1.00 87.25 87 ARG A N 1
ATOM 639 C CA . ARG A 1 87 ? -18.064 10.128 9.453 1.00 87.25 87 ARG A CA 1
ATOM 640 C C . ARG A 1 87 ? -17.733 10.345 7.988 1.00 87.25 87 ARG A C 1
ATOM 642 O O . ARG A 1 87 ? -17.817 11.462 7.492 1.00 87.25 87 ARG A O 1
ATOM 649 N N . ILE A 1 88 ? -17.336 9.271 7.320 1.00 94.44 88 ILE A N 1
ATOM 650 C CA . ILE A 1 88 ? -16.921 9.278 5.919 1.00 94.44 88 ILE A CA 1
ATOM 651 C C . ILE A 1 88 ? -17.870 8.368 5.150 1.00 94.44 88 ILE A C 1
ATOM 653 O O . ILE A 1 88 ? -18.045 7.206 5.520 1.00 94.44 88 ILE A O 1
ATOM 657 N N . ALA A 1 89 ? -18.492 8.904 4.102 1.00 93.81 89 ALA A N 1
ATOM 658 C CA . ALA A 1 89 ? -19.477 8.182 3.300 1.00 93.81 89 ALA A CA 1
ATOM 659 C C . ALA A 1 89 ? -18.962 7.823 1.899 1.00 93.81 89 ALA A C 1
ATOM 661 O O . ALA A 1 89 ? -19.516 6.932 1.253 1.00 93.81 89 ALA A O 1
ATOM 662 N N . SER A 1 90 ? -17.909 8.494 1.428 1.00 96.81 90 SER A N 1
ATOM 663 C CA . SER A 1 90 ? -17.362 8.312 0.087 1.00 96.81 90 SER A CA 1
ATOM 664 C C . SER A 1 90 ? -15.839 8.448 0.045 1.00 96.81 90 SER A C 1
ATOM 666 O O . SER A 1 90 ? -15.213 9.015 0.942 1.00 96.81 90 SER A O 1
ATOM 668 N N . HIS A 1 91 ? -15.229 7.988 -1.054 1.00 97.69 91 HIS A N 1
ATOM 669 C CA . HIS A 1 91 ? -13.804 8.219 -1.299 1.00 97.69 91 HIS A CA 1
ATOM 670 C C . HIS A 1 91 ? -13.465 9.714 -1.363 1.00 97.69 91 HIS A C 1
ATOM 672 O O . HIS A 1 91 ? -12.406 10.104 -0.886 1.00 97.69 91 HIS A O 1
ATOM 678 N N . SER A 1 92 ? -14.360 10.544 -1.908 1.00 96.81 92 SER A N 1
ATOM 679 C CA . SER A 1 92 ? -14.158 11.996 -1.971 1.00 96.81 92 SER A CA 1
ATOM 680 C C . SER A 1 92 ? -14.120 12.615 -0.574 1.00 96.81 92 SER A C 1
ATOM 682 O O . SER A 1 92 ? -13.235 13.418 -0.289 1.00 96.81 92 SER A O 1
ATOM 684 N N . ASP A 1 93 ? -15.029 12.205 0.315 1.00 96.44 93 ASP A N 1
ATOM 685 C CA . ASP A 1 93 ? -15.036 12.675 1.707 1.00 96.44 93 ASP A CA 1
ATOM 686 C C . ASP A 1 93 ? -13.768 12.228 2.437 1.00 96.44 93 ASP A C 1
ATOM 688 O O . ASP A 1 93 ? -13.157 13.012 3.158 1.00 96.44 93 ASP A O 1
ATOM 692 N N . ALA A 1 94 ? -13.336 10.982 2.210 1.00 96.81 94 ALA A N 1
ATOM 693 C CA . ALA A 1 94 ? -12.109 10.439 2.783 1.00 96.81 94 ALA A CA 1
ATOM 694 C C . ALA A 1 94 ? -10.882 11.258 2.351 1.00 96.81 94 ALA A C 1
ATOM 696 O O . ALA A 1 94 ? -10.072 11.667 3.178 1.00 96.81 94 ALA A O 1
ATOM 697 N N . GLU A 1 95 ? -10.763 11.538 1.052 1.00 96.06 95 GLU A N 1
ATOM 698 C CA . GLU A 1 95 ? -9.672 12.333 0.488 1.00 96.06 95 GLU A CA 1
ATOM 699 C C . GLU A 1 95 ? -9.700 13.787 0.973 1.00 96.06 95 GLU A C 1
ATOM 701 O O . GLU A 1 95 ? -8.641 14.389 1.140 1.00 96.06 95 GLU A O 1
ATOM 706 N N . ALA A 1 96 ? -10.883 14.358 1.213 1.00 94.69 96 ALA A N 1
ATOM 707 C CA . ALA A 1 96 ? -11.024 15.686 1.801 1.00 94.69 96 ALA A CA 1
ATOM 708 C C . ALA A 1 96 ? -10.610 15.695 3.282 1.00 94.69 96 ALA A C 1
ATOM 710 O O . ALA A 1 96 ? -9.875 16.587 3.702 1.00 94.69 96 ALA A O 1
ATOM 711 N N . ALA A 1 97 ? -11.016 14.682 4.052 1.00 94.00 97 ALA A N 1
ATOM 712 C CA . ALA A 1 97 ? -10.699 14.547 5.473 1.00 94.00 97 ALA A CA 1
ATOM 713 C C . ALA A 1 97 ? -9.213 14.269 5.751 1.00 94.00 97 ALA A C 1
ATOM 715 O O . ALA A 1 97 ? -8.744 14.531 6.854 1.00 94.00 97 ALA A O 1
ATOM 716 N N . ALA A 1 98 ? -8.466 13.778 4.761 1.00 93.06 98 ALA A N 1
ATOM 717 C CA . ALA A 1 98 ? -7.027 13.549 4.868 1.00 93.06 98 ALA A CA 1
ATOM 718 C C . ALA A 1 98 ? -6.180 14.832 4.826 1.00 93.06 98 ALA A C 1
ATOM 720 O O . ALA A 1 98 ? -5.063 14.848 5.334 1.00 93.06 98 ALA A O 1
ATOM 721 N N . ARG A 1 99 ? -6.688 15.899 4.194 1.00 90.62 99 ARG A N 1
ATOM 722 C CA . ARG A 1 99 ? -5.925 17.116 3.858 1.00 90.62 99 ARG A CA 1
ATOM 723 C C . ARG A 1 99 ? -5.635 18.100 4.995 1.00 90.62 99 ARG A C 1
ATOM 725 O O . ARG A 1 99 ? -4.632 18.802 4.863 1.00 90.62 99 ARG A O 1
ATOM 732 N N . PRO A 1 100 ? -6.478 18.260 6.038 1.00 87.69 100 PRO A N 1
ATOM 733 C CA . PRO A 1 100 ? -6.209 19.218 7.106 1.00 87.69 100 PRO A CA 1
ATOM 734 C C . PRO A 1 100 ? -4.790 19.056 7.656 1.00 87.69 100 PRO A C 1
ATOM 736 O O . PRO A 1 100 ? -4.322 17.933 7.824 1.00 87.69 100 PRO A O 1
ATOM 739 N N . LEU A 1 101 ? -4.098 20.170 7.924 1.00 73.56 101 LEU A N 1
ATOM 740 C CA . LEU A 1 101 ? -2.666 20.169 8.268 1.00 73.56 101 LEU A CA 1
ATOM 741 C C . LEU A 1 101 ? -2.336 19.333 9.512 1.00 73.56 101 LEU A C 1
ATOM 743 O O . LEU A 1 101 ? -1.248 18.779 9.602 1.00 73.56 101 LEU A O 1
ATOM 747 N N . ASN A 1 102 ? -3.276 19.231 10.449 1.00 78.56 102 ASN A N 1
ATOM 748 C CA . ASN A 1 102 ? -3.152 18.424 11.662 1.00 78.56 102 ASN A CA 1
ATOM 749 C C . ASN A 1 102 ? -3.359 16.915 11.431 1.00 78.56 102 ASN A C 1
ATOM 751 O O . ASN A 1 102 ? -3.110 16.137 12.345 1.00 78.56 102 ASN A O 1
ATOM 755 N N . ILE A 1 103 ? -3.843 16.5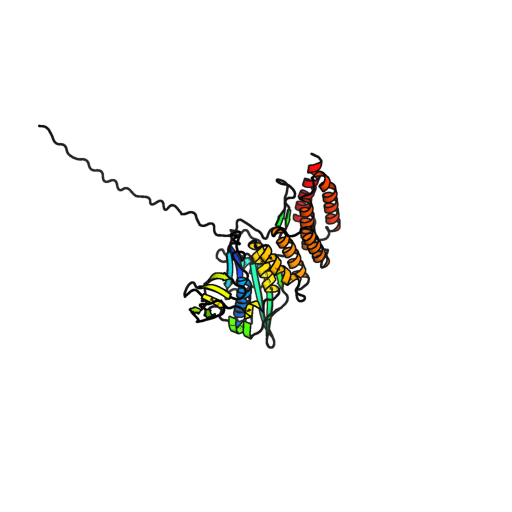11 10.252 1.00 82.25 103 ILE A N 1
ATOM 756 C CA . ILE A 1 103 ? -4.053 15.111 9.866 1.00 82.25 103 ILE A CA 1
ATOM 757 C C . ILE A 1 103 ? -3.016 14.710 8.819 1.00 82.25 103 ILE A C 1
ATOM 759 O O . ILE A 1 103 ? -2.236 13.795 9.053 1.00 82.25 103 ILE A O 1
ATOM 763 N N . ASN A 1 104 ? -3.017 15.404 7.679 1.00 88.88 104 ASN A N 1
ATOM 764 C CA . ASN A 1 104 ? -2.126 15.192 6.542 1.00 88.88 104 ASN A CA 1
ATOM 765 C C . ASN A 1 104 ? -1.839 13.704 6.248 1.00 88.88 104 ASN A C 1
ATOM 767 O O . ASN A 1 104 ? -0.692 13.249 6.268 1.00 88.88 104 ASN A O 1
ATOM 771 N N . ALA A 1 105 ? -2.913 12.947 6.019 1.00 93.25 105 ALA A N 1
ATOM 772 C CA . ALA A 1 105 ? -2.865 11.499 5.897 1.00 93.25 105 ALA A CA 1
ATOM 773 C C . ALA A 1 105 ? -2.654 11.004 4.465 1.00 93.25 105 ALA A C 1
ATOM 775 O O . ALA A 1 105 ? -3.382 11.352 3.537 1.00 93.25 105 ALA A O 1
ATOM 776 N N . GLN A 1 106 ? -1.707 10.086 4.310 1.00 95.69 106 GLN A N 1
ATOM 777 C CA . GLN A 1 106 ? -1.411 9.420 3.043 1.00 95.69 106 GLN A CA 1
ATOM 778 C C . GLN A 1 106 ? -2.398 8.285 2.745 1.00 95.69 106 GLN A C 1
ATOM 780 O O . GLN A 1 106 ? -2.576 7.907 1.587 1.00 95.69 106 GLN A O 1
ATOM 785 N N . LEU A 1 107 ? -3.039 7.740 3.783 1.00 97.69 107 LEU A N 1
ATOM 786 C CA . LEU A 1 107 ? -4.027 6.673 3.676 1.00 97.69 107 LEU A CA 1
ATOM 787 C C . LEU A 1 107 ? -5.241 6.992 4.546 1.00 97.69 107 LEU A C 1
ATOM 789 O O . LEU A 1 107 ? -5.094 7.462 5.672 1.00 97.69 107 LEU A O 1
ATOM 793 N N . VAL A 1 108 ? -6.437 6.669 4.056 1.00 97.56 108 VAL A N 1
ATOM 794 C CA . VAL A 1 108 ? -7.680 6.734 4.834 1.00 97.56 108 VAL A CA 1
ATOM 795 C C . VAL A 1 108 ? -8.431 5.423 4.697 1.00 97.56 108 VAL A C 1
ATOM 797 O O . VAL A 1 108 ? -8.921 5.109 3.611 1.00 97.56 108 VAL A O 1
ATOM 800 N N . LEU A 1 109 ? -8.545 4.673 5.791 1.00 97.38 109 LEU A N 1
ATOM 801 C CA . LEU A 1 109 ? -9.348 3.452 5.843 1.00 97.38 109 LEU A CA 1
ATOM 802 C C . LEU A 1 109 ? -10.664 3.766 6.560 1.00 97.38 109 LEU A C 1
ATOM 804 O O . LEU A 1 109 ? -10.683 4.189 7.711 1.00 97.38 109 LEU A O 1
ATOM 808 N N . TRP A 1 110 ? -11.770 3.598 5.846 1.00 97.44 110 TRP A N 1
ATOM 809 C CA . TRP A 1 110 ? -13.111 3.973 6.287 1.00 97.44 110 TRP A CA 1
ATOM 810 C C . TRP A 1 110 ? -14.116 2.910 5.851 1.00 97.44 110 TRP A C 1
ATOM 812 O O . TRP A 1 110 ? -13.776 1.977 5.128 1.00 97.44 110 TRP A O 1
ATOM 822 N N . GLY A 1 111 ? -15.371 3.029 6.278 1.00 96.94 111 GLY A N 1
ATOM 823 C CA . GLY A 1 111 ? -16.376 2.045 5.903 1.00 96.94 111 GLY A CA 1
ATOM 824 C C . GLY A 1 111 ? -17.529 1.941 6.881 1.00 96.94 111 GLY A C 1
ATOM 825 O O . GLY A 1 111 ? -17.902 2.918 7.538 1.00 96.94 111 GLY A O 1
ATOM 826 N N . LYS A 1 112 ? -18.105 0.743 6.946 1.00 96.50 112 LYS A N 1
ATOM 827 C CA . LYS A 1 112 ? -19.303 0.438 7.723 1.00 96.50 112 LYS A CA 1
ATOM 828 C C . LYS A 1 112 ? -19.118 -0.833 8.540 1.00 96.50 112 LYS A C 1
ATOM 830 O O . LYS A 1 112 ? -18.431 -1.750 8.098 1.00 96.50 112 LYS A O 1
ATOM 835 N N . ALA A 1 113 ? -19.760 -0.890 9.699 1.00 95.31 113 ALA A N 1
ATOM 836 C CA . ALA A 1 113 ? -19.820 -2.082 10.533 1.00 95.31 113 ALA A CA 1
ATOM 837 C C . ALA A 1 113 ? -21.274 -2.406 10.889 1.00 95.31 113 ALA A C 1
ATOM 839 O O . ALA A 1 113 ? -22.062 -1.516 11.218 1.00 95.31 113 ALA A O 1
ATOM 840 N N . PHE A 1 114 ? -21.610 -3.690 10.829 1.00 95.00 114 PHE A N 1
ATOM 841 C CA . PHE A 1 114 ? -22.942 -4.215 11.090 1.00 95.00 114 PHE A CA 1
ATOM 842 C C . PHE A 1 114 ? -22.834 -5.424 12.014 1.00 95.00 114 PHE A C 1
ATOM 844 O O . PHE A 1 114 ? -21.989 -6.292 11.802 1.00 95.00 114 PHE A O 1
ATOM 851 N N . GLU A 1 115 ? -23.700 -5.504 13.017 1.00 92.94 115 GLU A N 1
ATOM 852 C CA . GLU A 1 115 ? -23.899 -6.753 13.753 1.00 92.94 115 GLU A CA 1
ATOM 853 C C . GLU A 1 115 ? -24.656 -7.724 12.843 1.00 92.94 115 GLU A C 1
ATOM 855 O O . GLU A 1 115 ? -25.646 -7.347 12.210 1.00 92.94 115 GLU A O 1
ATOM 860 N N . TYR A 1 116 ? -24.173 -8.959 12.732 1.00 89.81 116 TYR A N 1
ATOM 861 C CA . TYR A 1 116 ? -24.803 -9.989 11.915 1.00 89.81 116 TYR A CA 1
ATOM 862 C C . TYR A 1 116 ? -24.621 -11.361 12.565 1.00 89.81 116 TYR A C 1
ATOM 864 O O . TYR A 1 116 ? -23.512 -11.896 12.607 1.00 89.81 116 TYR A O 1
ATOM 872 N N . GLY A 1 117 ? -25.720 -11.930 13.069 1.00 88.25 117 GLY A N 1
ATOM 873 C CA . GLY A 1 117 ? -25.681 -13.154 13.873 1.00 88.25 117 GLY A CA 1
ATOM 874 C C . GLY A 1 117 ? -24.761 -12.986 15.084 1.00 88.25 117 GLY A C 1
ATOM 875 O O . GLY A 1 117 ? -24.830 -11.974 15.778 1.00 88.25 117 GLY A O 1
ATOM 876 N N . ASP A 1 118 ? -23.856 -13.943 15.276 1.00 86.00 118 ASP A N 1
ATOM 877 C CA . ASP A 1 118 ? -22.849 -13.931 16.346 1.00 86.00 118 ASP A CA 1
ATOM 878 C C . ASP A 1 118 ? -21.534 -13.257 15.913 1.00 86.00 118 ASP A C 1
ATOM 880 O O . ASP A 1 118 ? -20.466 -13.584 16.426 1.00 86.00 118 ASP A O 1
ATOM 884 N N . GLY A 1 119 ? -21.567 -12.363 14.922 1.00 89.06 119 GLY A N 1
ATOM 885 C CA . GLY A 1 119 ? -20.384 -11.721 14.354 1.00 89.06 119 GLY A CA 1
ATOM 886 C C . GLY A 1 119 ? -20.597 -10.250 14.019 1.00 89.06 119 GLY A C 1
ATOM 887 O O . GLY A 1 119 ? -21.704 -9.714 14.086 1.00 89.06 119 GLY A O 1
ATOM 888 N N . VAL A 1 120 ? -19.509 -9.589 13.632 1.00 91.69 120 VAL A N 1
ATOM 889 C CA . VAL A 1 120 ? -19.539 -8.216 13.121 1.00 91.69 120 VAL A CA 1
ATOM 890 C C . VAL A 1 120 ? -19.047 -8.221 11.682 1.00 91.69 120 VAL A C 1
ATOM 892 O O . VAL A 1 120 ? -17.878 -8.495 11.426 1.00 91.69 120 VAL A O 1
ATOM 895 N N . VAL A 1 121 ? -19.935 -7.910 10.740 1.00 93.25 121 VAL A N 1
ATOM 896 C CA . VAL A 1 121 ? -19.592 -7.755 9.324 1.00 93.25 121 VAL A CA 1
ATOM 897 C C . VAL A 1 121 ? -19.084 -6.340 9.099 1.00 93.25 121 VAL A C 1
ATOM 899 O O . VAL A 1 121 ? -19.747 -5.361 9.450 1.00 93.25 121 VAL A O 1
ATOM 902 N N . VAL A 1 122 ? -17.914 -6.222 8.485 1.00 94.50 122 VAL A N 1
ATOM 903 C CA . VAL A 1 122 ? -17.244 -4.949 8.242 1.00 94.50 122 VAL A CA 1
ATOM 904 C C . VAL A 1 122 ? -17.024 -4.775 6.750 1.00 94.50 122 VAL A C 1
ATOM 906 O O . VAL A 1 122 ? -16.357 -5.586 6.121 1.00 94.50 122 VAL A O 1
ATOM 909 N N . GLN A 1 123 ? -17.567 -3.699 6.189 1.00 95.19 123 GLN A N 1
ATOM 910 C CA . GLN A 1 123 ? -17.334 -3.291 4.806 1.00 95.19 123 GLN A CA 1
ATOM 911 C C . GLN A 1 123 ? -16.329 -2.152 4.799 1.00 95.19 123 GLN A C 1
ATOM 913 O O . GLN A 1 123 ? -16.604 -1.094 5.368 1.00 95.19 123 GLN A O 1
ATOM 918 N N . LEU A 1 124 ? -15.182 -2.354 4.160 1.00 96.50 124 LEU A N 1
ATOM 919 C CA . LEU A 1 124 ? -14.072 -1.411 4.206 1.00 96.50 124 LEU A CA 1
ATOM 920 C C . LEU A 1 124 ? -13.803 -0.799 2.835 1.00 96.50 124 LEU A C 1
ATOM 922 O O . LEU A 1 124 ? -13.970 -1.422 1.791 1.00 96.50 124 LEU A O 1
ATOM 926 N N . ASN A 1 125 ? -13.351 0.444 2.857 1.00 97.81 125 ASN A N 1
ATOM 927 C CA . ASN A 1 125 ? -12.857 1.162 1.702 1.00 97.81 125 ASN A CA 1
ATOM 928 C C . ASN A 1 125 ? -11.549 1.851 2.085 1.00 97.81 125 ASN A C 1
ATOM 930 O O . ASN A 1 125 ? -11.413 2.395 3.182 1.00 97.81 125 ASN A O 1
ATOM 934 N N . LEU A 1 126 ? -10.595 1.858 1.162 1.00 98.19 126 LEU A N 1
ATOM 935 C CA . LEU A 1 126 ? -9.313 2.533 1.329 1.00 98.19 126 LEU A CA 1
ATOM 936 C C . LEU A 1 126 ? -9.185 3.641 0.287 1.00 98.19 126 LEU A C 1
ATOM 938 O O . LEU A 1 126 ? -9.356 3.400 -0.909 1.00 98.19 126 LEU A O 1
ATOM 942 N N . SER A 1 127 ? -8.855 4.843 0.744 1.00 98.44 127 SER A N 1
ATOM 943 C CA . SER A 1 127 ? -8.535 5.989 -0.107 1.00 98.44 127 SER A CA 1
ATOM 944 C C . SER A 1 127 ? -7.075 6.395 0.078 1.00 98.44 127 SER A C 1
ATOM 946 O O . SER A 1 127 ? -6.612 6.557 1.205 1.00 98.44 127 SER A O 1
ATOM 948 N N . LEU A 1 128 ? -6.373 6.592 -1.035 1.00 97.38 128 LEU A N 1
ATOM 949 C CA . LEU A 1 128 ? -4.971 7.006 -1.115 1.00 97.38 128 LEU A CA 1
ATOM 950 C C . LEU A 1 128 ? -4.903 8.369 -1.821 1.00 97.38 128 LEU A C 1
ATOM 952 O O . LEU A 1 128 ? -4.662 8.429 -3.038 1.00 97.38 128 LEU A O 1
ATOM 956 N N . PRO A 1 129 ? -5.199 9.466 -1.103 1.00 94.50 129 PRO A N 1
ATOM 957 C CA . PRO A 1 129 ? -5.311 10.789 -1.699 1.00 94.50 129 PRO A CA 1
ATOM 958 C C . PRO A 1 129 ? -4.030 11.192 -2.440 1.00 94.50 129 PRO A C 1
ATOM 960 O O . PRO A 1 129 ? -2.914 10.855 -2.047 1.00 94.50 129 PRO A O 1
ATOM 963 N N . ARG A 1 130 ? -4.199 11.925 -3.546 1.00 90.19 130 ARG A N 1
ATOM 964 C CA . ARG A 1 130 ? -3.090 12.503 -4.310 1.00 90.19 130 ARG A CA 1
ATOM 965 C C . ARG A 1 130 ? -3.040 13.999 -4.043 1.00 90.19 130 ARG A C 1
ATOM 967 O O . ARG A 1 130 ? -3.844 14.757 -4.579 1.00 90.19 130 ARG A O 1
ATOM 974 N N . TYR A 1 131 ? -2.108 14.419 -3.204 1.00 86.81 131 TYR A N 1
ATOM 975 C CA . TYR A 1 131 ? -1.781 15.823 -2.999 1.00 86.81 131 TYR A CA 1
ATOM 976 C C . TYR A 1 131 ? -0.307 15.945 -2.609 1.00 86.81 131 TYR A C 1
ATOM 978 O O . TYR A 1 131 ? 0.332 14.959 -2.248 1.00 86.81 131 TYR A O 1
ATOM 986 N N . ARG A 1 132 ? 0.241 17.155 -2.731 1.00 83.94 132 ARG A N 1
ATOM 987 C CA . ARG A 1 132 ? 1.601 17.450 -2.283 1.00 83.94 132 ARG A CA 1
ATOM 988 C C . ARG A 1 132 ? 1.585 17.592 -0.765 1.00 83.94 132 ARG A C 1
ATOM 990 O O . ARG A 1 132 ? 0.998 18.546 -0.258 1.00 83.94 132 ARG A O 1
ATOM 997 N N . ASP A 1 133 ? 2.169 16.627 -0.071 1.00 85.12 133 ASP A N 1
ATOM 998 C CA . ASP A 1 133 ? 2.401 16.705 1.368 1.00 85.12 133 ASP A CA 1
ATOM 999 C C . ASP A 1 133 ? 3.794 17.299 1.662 1.00 85.12 133 ASP A C 1
ATOM 1001 O O . ASP A 1 133 ? 4.429 17.889 0.782 1.00 85.12 133 ASP A O 1
ATOM 1005 N N . TRP A 1 134 ? 4.220 17.246 2.924 1.00 83.38 134 TRP A N 1
ATOM 1006 C CA . TRP A 1 134 ? 5.499 17.798 3.379 1.00 83.38 134 TRP A CA 1
ATOM 1007 C C . TRP A 1 134 ? 6.683 16.853 3.156 1.00 83.38 134 TRP A C 1
ATOM 1009 O O . TRP A 1 134 ? 7.815 17.274 3.387 1.00 83.38 134 TRP A O 1
ATOM 1019 N N . ARG A 1 135 ? 6.444 15.599 2.743 1.00 87.75 135 ARG A N 1
ATOM 1020 C CA . ARG A 1 135 ? 7.511 14.613 2.572 1.00 87.75 135 ARG A CA 1
ATOM 1021 C C . ARG A 1 135 ? 8.381 15.009 1.387 1.00 87.75 135 ARG A C 1
ATOM 1023 O O . ARG A 1 135 ? 7.886 15.396 0.326 1.00 87.75 135 ARG A O 1
ATOM 1030 N N . GLU A 1 136 ? 9.692 14.887 1.556 1.00 85.50 136 GLU A N 1
ATOM 1031 C CA . GLU A 1 136 ? 10.639 15.132 0.461 1.00 85.50 136 GLU A CA 1
ATOM 1032 C C . GLU A 1 136 ? 10.630 13.975 -0.540 1.00 85.50 136 GLU A C 1
ATOM 1034 O O . GLU A 1 136 ? 10.832 14.169 -1.742 1.00 85.50 136 GLU A O 1
ATOM 1039 N N . LYS A 1 137 ? 10.394 12.759 -0.039 1.00 88.62 137 LYS A N 1
ATOM 1040 C CA . LYS A 1 137 ? 10.367 11.534 -0.831 1.00 88.62 137 LYS A CA 1
ATOM 1041 C C . LYS A 1 137 ? 8.944 11.011 -0.955 1.00 88.62 137 LYS A C 1
ATOM 1043 O O . LYS A 1 137 ? 8.169 11.013 -0.004 1.00 88.62 137 LYS A O 1
ATOM 1048 N N . THR A 1 138 ? 8.645 10.464 -2.128 1.00 92.81 138 THR A N 1
ATOM 1049 C CA . THR A 1 138 ? 7.389 9.760 -2.421 1.00 92.81 138 THR A CA 1
ATOM 1050 C C . THR A 1 138 ? 7.694 8.337 -2.881 1.00 92.81 138 THR A C 1
ATOM 1052 O O . THR A 1 138 ? 7.558 8.024 -4.065 1.00 92.81 138 THR A O 1
ATOM 1055 N N . PRO A 1 139 ? 8.153 7.447 -1.976 1.00 94.06 139 PRO A N 1
ATOM 1056 C CA . PRO A 1 139 ? 8.508 6.082 -2.346 1.00 94.06 139 PRO A CA 1
ATOM 1057 C C . PRO A 1 139 ? 7.353 5.338 -3.014 1.00 94.06 139 PRO A C 1
ATOM 1059 O O . PRO A 1 139 ? 7.583 4.426 -3.787 1.00 94.06 139 PRO A O 1
ATOM 1062 N N . GLU A 1 140 ? 6.101 5.723 -2.784 1.00 94.81 140 GLU A N 1
ATOM 1063 C CA . GLU A 1 140 ? 4.939 5.144 -3.449 1.00 94.81 140 GLU A CA 1
ATOM 1064 C C . GLU A 1 140 ? 4.842 5.440 -4.958 1.00 94.81 140 GLU A C 1
ATOM 1066 O O . GLU A 1 140 ? 4.125 4.725 -5.657 1.00 94.81 140 GLU A O 1
ATOM 1071 N N . VAL A 1 141 ? 5.574 6.421 -5.493 1.00 95.25 141 VAL A N 1
ATOM 1072 C CA . VAL A 1 141 ? 5.637 6.712 -6.936 1.00 95.25 141 VAL A CA 1
ATOM 1073 C C . VAL A 1 141 ? 6.880 6.060 -7.525 1.00 95.25 141 VAL A C 1
ATOM 1075 O O . VAL A 1 141 ? 7.990 6.237 -7.029 1.00 95.25 141 VAL A O 1
ATOM 1078 N N . TRP A 1 142 ? 6.700 5.249 -8.564 1.00 95.00 142 TRP A N 1
ATOM 1079 C CA . TRP A 1 142 ? 7.793 4.512 -9.179 1.00 95.00 142 TRP A CA 1
ATOM 1080 C C . TRP A 1 142 ? 8.391 5.284 -10.346 1.00 95.00 142 TRP A C 1
ATOM 1082 O O . TRP A 1 142 ? 7.875 5.234 -11.460 1.00 95.00 142 TRP A O 1
ATOM 1092 N N . THR A 1 143 ? 9.495 5.976 -10.102 1.00 95.81 143 THR A N 1
ATOM 1093 C CA . THR A 1 143 ? 10.207 6.711 -11.150 1.00 95.81 143 THR A CA 1
ATOM 1094 C C . THR A 1 143 ? 11.364 5.877 -11.684 1.00 95.81 143 THR A C 1
ATOM 1096 O O . THR A 1 143 ? 12.271 5.511 -10.935 1.00 95.81 143 THR A O 1
ATOM 1099 N N . PHE A 1 144 ? 11.364 5.593 -12.987 1.00 95.88 144 PHE A N 1
ATOM 1100 C CA . PHE A 1 144 ? 12.440 4.850 -13.638 1.00 95.88 144 PHE A CA 1
ATOM 1101 C C . PHE A 1 144 ? 12.981 5.584 -14.865 1.00 95.88 144 PHE A C 1
ATOM 1103 O O . PHE A 1 144 ? 12.232 5.921 -15.778 1.00 95.88 144 PHE A O 1
ATOM 1110 N N . ALA A 1 145 ? 14.302 5.760 -14.913 1.00 96.25 145 ALA A N 1
ATOM 1111 C CA . ALA A 1 145 ? 15.033 6.206 -16.093 1.00 96.25 145 ALA A CA 1
ATOM 1112 C C . ALA A 1 145 ? 15.966 5.084 -16.555 1.00 96.25 145 ALA A C 1
ATOM 1114 O O . ALA A 1 145 ? 16.740 4.541 -15.761 1.00 96.25 145 ALA A O 1
ATOM 1115 N N . LEU A 1 146 ? 15.899 4.752 -17.845 1.00 94.75 146 LEU A N 1
ATOM 1116 C CA . LEU A 1 146 ? 16.704 3.678 -18.425 1.00 94.75 146 LEU A CA 1
ATOM 1117 C C . LEU A 1 146 ? 18.204 4.002 -18.385 1.00 94.75 146 LEU A C 1
ATOM 1119 O O . LEU A 1 146 ? 19.011 3.145 -18.023 1.00 94.75 146 LEU A O 1
ATOM 1123 N N . ASP A 1 147 ? 18.557 5.245 -18.712 1.00 91.31 147 ASP A N 1
ATOM 1124 C CA . ASP A 1 147 ? 19.930 5.739 -18.729 1.00 91.31 147 ASP A CA 1
ATOM 1125 C C . ASP A 1 147 ? 20.059 7.027 -17.895 1.00 91.31 147 ASP A C 1
ATOM 1127 O O . ASP A 1 147 ? 19.131 7.844 -17.876 1.00 91.31 147 ASP A O 1
ATOM 1131 N N . PRO A 1 148 ? 21.215 7.271 -17.244 1.00 90.31 148 PRO A N 1
ATOM 1132 C CA . PRO A 1 148 ? 21.457 8.513 -16.513 1.00 90.31 148 PRO A CA 1
ATOM 1133 C C . PRO A 1 148 ? 21.270 9.750 -17.403 1.00 90.31 148 PRO A C 1
ATOM 1135 O O . PRO A 1 148 ? 21.783 9.800 -18.528 1.00 90.31 148 PRO A O 1
ATOM 1138 N N . GLY A 1 149 ? 20.526 10.737 -16.893 1.00 90.62 149 GLY A N 1
ATOM 1139 C CA . GLY A 1 149 ? 20.201 11.984 -17.596 1.00 90.62 149 GLY A CA 1
ATOM 1140 C C . GLY A 1 149 ? 19.196 11.840 -18.746 1.00 90.62 149 GLY A C 1
ATOM 1141 O O . GLY A 1 149 ? 18.968 12.809 -19.466 1.00 90.62 149 GLY A O 1
ATOM 1142 N N . GLY A 1 150 ? 18.629 10.648 -18.956 1.00 93.38 150 GLY A N 1
ATOM 1143 C CA . GLY A 1 150 ? 17.530 10.433 -19.893 1.00 93.38 150 GLY A CA 1
ATOM 1144 C C . GLY A 1 150 ? 16.164 10.824 -19.313 1.00 93.38 150 GLY A C 1
ATOM 1145 O O . GLY A 1 150 ? 16.067 11.169 -18.132 1.00 93.38 150 GLY A O 1
ATOM 1146 N N . PRO A 1 151 ? 15.100 10.753 -20.131 1.00 97.19 151 PRO A N 1
ATOM 1147 C CA . PRO A 1 151 ? 13.732 10.838 -19.631 1.00 97.19 151 PRO A CA 1
ATOM 1148 C C . PRO A 1 151 ? 13.451 9.712 -18.625 1.00 97.19 151 PRO A C 1
ATOM 1150 O O . PRO A 1 151 ? 14.107 8.663 -18.630 1.00 97.19 151 PRO A O 1
ATOM 1153 N N . ALA A 1 152 ? 12.454 9.938 -17.775 1.00 97.19 152 ALA A N 1
ATOM 1154 C CA . ALA A 1 152 ? 11.969 8.965 -16.811 1.00 97.19 152 ALA A CA 1
ATOM 1155 C C . ALA A 1 152 ? 10.475 8.714 -17.022 1.00 97.19 152 ALA A C 1
ATOM 1157 O O . ALA A 1 152 ? 9.735 9.619 -17.406 1.00 97.19 152 ALA A O 1
ATOM 1158 N N . VAL A 1 153 ? 10.042 7.491 -16.735 1.00 97.38 153 VAL A N 1
ATOM 1159 C CA . VAL A 1 153 ? 8.629 7.128 -16.640 1.00 97.38 153 VAL A CA 1
ATOM 1160 C C . VAL A 1 153 ? 8.236 7.053 -15.169 1.00 97.38 153 VAL A C 1
ATOM 1162 O O . VAL A 1 153 ? 8.943 6.438 -14.368 1.00 97.38 153 VAL A O 1
ATOM 1165 N N . GLU A 1 154 ? 7.115 7.676 -14.810 1.00 97.12 154 GLU A N 1
ATOM 1166 C CA . GLU A 1 154 ? 6.567 7.641 -13.452 1.00 97.12 154 GLU A CA 1
ATOM 1167 C C . GLU A 1 154 ? 5.331 6.750 -13.393 1.00 97.12 154 GLU A C 1
ATOM 1169 O O . GLU A 1 154 ? 4.301 7.047 -13.991 1.00 97.12 154 GLU A O 1
ATOM 1174 N N . THR A 1 155 ? 5.404 5.658 -12.642 1.00 96.81 155 THR A N 1
ATOM 1175 C CA . THR A 1 155 ? 4.301 4.711 -12.468 1.00 96.81 155 THR A CA 1
ATOM 1176 C C . THR A 1 155 ? 3.761 4.820 -11.051 1.00 96.81 155 THR A C 1
ATOM 1178 O O . THR A 1 155 ? 4.448 4.532 -10.076 1.00 96.81 155 THR A O 1
ATOM 1181 N N . ASP A 1 156 ? 2.518 5.272 -10.941 1.00 95.56 156 ASP A N 1
ATOM 1182 C CA . ASP A 1 156 ? 1.807 5.386 -9.668 1.00 95.56 156 ASP A CA 1
ATOM 1183 C C . ASP A 1 156 ? 1.368 4.002 -9.139 1.00 95.56 156 ASP A C 1
ATOM 1185 O O . ASP A 1 156 ? 1.523 2.981 -9.814 1.00 95.56 156 ASP A O 1
ATOM 1189 N N . LEU A 1 157 ? 0.779 3.968 -7.943 1.00 97.12 157 LEU A N 1
ATOM 1190 C CA . LEU A 1 157 ? 0.136 2.777 -7.382 1.00 97.12 157 LEU A CA 1
ATOM 1191 C C . LEU A 1 157 ? -0.930 2.204 -8.345 1.00 97.12 157 LEU A C 1
ATOM 1193 O O . LEU A 1 157 ? -1.573 2.975 -9.065 1.00 97.12 157 LEU A O 1
ATOM 1197 N N . PRO A 1 158 ? -1.198 0.879 -8.331 1.00 96.75 158 PRO A N 1
ATOM 1198 C CA . PRO A 1 158 ? -2.137 0.251 -9.266 1.00 96.75 158 PRO A CA 1
ATOM 1199 C C . PRO A 1 158 ? -3.549 0.844 -9.195 1.00 96.75 158 PRO A C 1
ATOM 1201 O O . PRO A 1 158 ? -4.210 1.013 -10.223 1.00 96.75 158 PRO A O 1
ATOM 1204 N N . ALA A 1 159 ? -3.987 1.190 -7.983 1.00 96.56 159 ALA A N 1
ATOM 1205 C CA . ALA A 1 159 ? -5.200 1.941 -7.707 1.00 96.56 159 ALA A CA 1
ATOM 1206 C C . ALA A 1 159 ? -5.013 2.840 -6.473 1.00 96.56 159 ALA A C 1
ATOM 1208 O O . ALA A 1 159 ? -4.184 2.580 -5.598 1.00 96.56 159 ALA A O 1
ATOM 1209 N N . ARG A 1 160 ? -5.817 3.908 -6.399 1.00 96.56 160 ARG A N 1
ATOM 1210 C CA . ARG A 1 160 ? -5.868 4.839 -5.253 1.00 96.56 160 ARG A CA 1
ATOM 1211 C C . ARG A 1 160 ? -7.154 4.752 -4.437 1.00 96.56 160 ARG A C 1
ATOM 1213 O O . ARG A 1 160 ? -7.267 5.378 -3.389 1.00 96.56 160 ARG A O 1
ATOM 1220 N N . ARG A 1 161 ? -8.133 3.998 -4.925 1.00 97.88 161 ARG A N 1
ATOM 1221 C CA . ARG A 1 161 ? -9.433 3.795 -4.292 1.00 97.88 161 ARG A CA 1
ATOM 1222 C C . ARG A 1 161 ? -9.732 2.310 -4.347 1.00 97.88 161 ARG A C 1
ATOM 1224 O O . ARG A 1 161 ? -9.794 1.752 -5.439 1.00 97.88 161 ARG A O 1
ATOM 1231 N N . TYR A 1 162 ? -9.891 1.697 -3.184 1.00 97.25 162 TYR A N 1
ATOM 1232 C CA . TYR A 1 162 ? -10.221 0.284 -3.058 1.00 97.25 162 TYR A CA 1
ATOM 1233 C C . TYR A 1 162 ? -11.553 0.150 -2.342 1.00 97.25 162 TYR A C 1
ATOM 1235 O O . TYR A 1 162 ? -11.747 0.765 -1.291 1.00 97.25 162 TYR A O 1
ATOM 1243 N N . SER A 1 163 ? -12.423 -0.689 -2.894 1.00 94.81 163 SER A N 1
ATOM 1244 C CA . SER A 1 163 ? -13.532 -1.277 -2.156 1.00 94.81 163 SER A CA 1
ATOM 1245 C C . SER A 1 16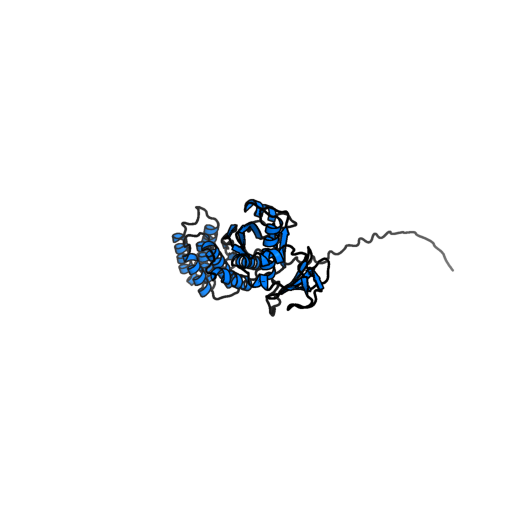3 ? -13.127 -2.694 -1.794 1.00 94.81 163 SER A C 1
ATOM 1247 O O . SER A 1 163 ? -12.670 -3.450 -2.653 1.00 94.81 163 SER A O 1
ATOM 1249 N N . ILE A 1 164 ? -13.184 -3.000 -0.507 1.00 92.56 164 ILE A N 1
ATOM 1250 C CA . ILE A 1 164 ? -12.650 -4.228 0.060 1.00 92.56 164 ILE A CA 1
ATOM 1251 C C . ILE A 1 164 ? -13.833 -5.119 0.416 1.00 92.56 164 ILE A C 1
ATOM 1253 O O . ILE A 1 164 ? -14.828 -4.633 0.964 1.00 92.56 164 ILE A O 1
ATOM 1257 N N . GLU A 1 165 ? -13.730 -6.407 0.088 1.00 89.19 165 GLU A N 1
ATOM 1258 C CA . GLU A 1 165 ? -14.794 -7.359 0.397 1.00 89.19 165 GLU A CA 1
ATOM 1259 C C . GLU A 1 165 ? -15.098 -7.384 1.902 1.00 89.19 165 GLU A C 1
ATOM 1261 O O . GLU A 1 165 ? -14.206 -7.136 2.724 1.00 89.19 165 GLU A O 1
ATOM 1266 N N . PRO A 1 166 ? -16.358 -7.656 2.284 1.00 90.38 166 PRO A N 1
ATOM 1267 C CA . PRO A 1 166 ? -16.736 -7.670 3.681 1.00 90.38 166 PRO A CA 1
ATOM 1268 C C . PRO A 1 166 ? -15.951 -8.724 4.466 1.00 90.38 166 PRO A C 1
ATOM 1270 O O . PRO A 1 166 ? -15.915 -9.893 4.087 1.00 90.38 166 PRO A O 1
ATOM 1273 N N . ILE A 1 167 ? -15.393 -8.323 5.605 1.00 90.44 167 ILE A N 1
ATOM 1274 C CA . ILE A 1 167 ? -14.758 -9.237 6.561 1.00 90.44 167 ILE A CA 1
ATOM 1275 C C . ILE A 1 167 ? -15.681 -9.475 7.753 1.00 90.44 167 ILE A C 1
ATOM 1277 O O . ILE A 1 167 ? -16.502 -8.621 8.095 1.00 90.44 167 ILE A O 1
ATOM 1281 N N . VAL A 1 168 ? -15.531 -10.622 8.413 1.00 89.56 168 VAL A N 1
ATOM 1282 C CA . VAL A 1 168 ? -16.268 -10.944 9.640 1.00 89.56 168 VAL A CA 1
ATOM 1283 C C . VAL A 1 168 ? -15.304 -10.931 10.818 1.00 89.56 168 VAL A C 1
ATOM 1285 O O . VAL A 1 168 ? -14.345 -11.698 10.855 1.00 89.56 168 VAL A O 1
ATOM 1288 N N . LEU A 1 169 ? -15.569 -10.063 11.790 1.00 88.06 169 LEU A N 1
ATOM 1289 C CA . LEU A 1 169 ? -14.846 -10.011 13.053 1.00 88.06 169 LEU A CA 1
ATOM 1290 C C . LEU A 1 169 ? -15.618 -10.753 14.138 1.00 88.06 169 LEU A C 1
ATOM 1292 O O . LEU A 1 169 ? -16.852 -10.712 14.193 1.00 88.06 169 LEU A O 1
ATOM 1296 N N . ARG A 1 170 ? -14.875 -11.401 15.038 1.00 87.00 170 ARG A N 1
ATOM 1297 C CA . ARG A 1 170 ? -15.469 -12.056 16.200 1.00 87.00 170 ARG A CA 1
ATOM 1298 C C . ARG A 1 170 ? -15.901 -11.013 17.248 1.00 87.00 170 ARG A C 1
ATOM 1300 O O . ARG A 1 170 ? -15.141 -10.071 17.503 1.00 87.00 170 ARG A O 1
ATOM 1307 N N . PRO A 1 171 ? -17.066 -11.167 17.901 1.00 84.56 171 PRO A N 1
ATOM 1308 C CA . PRO A 1 171 ? -17.559 -10.178 18.861 1.00 84.56 171 PRO A CA 1
ATOM 1309 C C . PRO A 1 171 ? -16.699 -10.050 20.118 1.00 84.56 171 PRO A C 1
ATOM 1311 O O . PRO A 1 171 ? -16.629 -8.966 20.692 1.00 84.56 171 PRO A O 1
ATOM 1314 N N . ASP A 1 172 ? -16.042 -11.132 20.550 1.00 83.19 172 ASP A N 1
ATOM 1315 C CA . ASP A 1 172 ? -15.138 -11.135 21.707 1.00 83.19 172 ASP A CA 1
ATOM 1316 C C . ASP A 1 172 ? -13.981 -10.152 21.500 1.00 83.19 172 ASP A C 1
ATOM 1318 O O . ASP A 1 172 ? -13.685 -9.353 22.389 1.00 83.19 172 ASP A O 1
ATOM 1322 N N . ILE A 1 173 ? -13.404 -10.145 20.295 1.00 82.88 173 ILE A N 1
ATOM 1323 C CA . ILE A 1 173 ? -12.351 -9.206 19.904 1.00 82.88 173 ILE A CA 1
ATOM 1324 C C . ILE A 1 173 ? -12.911 -7.782 19.900 1.00 82.88 173 ILE A C 1
ATOM 1326 O O . ILE A 1 173 ? -12.369 -6.901 20.561 1.00 82.88 173 ILE A O 1
ATOM 1330 N N . VAL A 1 174 ? -14.027 -7.536 19.210 1.00 84.19 174 VAL A N 1
ATOM 1331 C CA . VAL A 1 174 ? -14.595 -6.179 19.114 1.00 84.19 174 VAL A CA 1
ATOM 1332 C C . VAL A 1 174 ? -14.935 -5.610 20.497 1.00 84.19 174 VAL A C 1
ATOM 1334 O O . VAL A 1 174 ? -14.666 -4.441 20.770 1.00 84.19 174 VAL A O 1
ATOM 1337 N N . LYS A 1 175 ? -15.456 -6.445 21.402 1.00 82.31 175 LYS A N 1
ATOM 1338 C CA . LYS A 1 175 ? -15.769 -6.063 22.782 1.00 82.31 175 LYS A CA 1
ATOM 1339 C C . LYS A 1 175 ? -14.518 -5.798 23.620 1.00 82.31 175 LYS A C 1
ATOM 1341 O O . LYS A 1 175 ? -14.515 -4.854 24.402 1.00 82.31 175 LYS A O 1
ATOM 1346 N N . ALA A 1 176 ? -13.458 -6.593 23.465 1.00 77.75 176 ALA A N 1
ATOM 1347 C CA . ALA A 1 176 ? -12.204 -6.392 24.194 1.00 77.75 176 ALA A CA 1
ATOM 1348 C C . ALA A 1 176 ? -11.526 -5.053 23.848 1.00 77.75 176 ALA A C 1
ATOM 1350 O O . ALA A 1 176 ? -10.861 -4.458 24.692 1.00 77.75 176 ALA A O 1
ATOM 1351 N N . PHE A 1 177 ? -11.735 -4.559 22.625 1.00 77.88 177 PHE A N 1
ATOM 1352 C CA . PHE A 1 177 ? -11.097 -3.352 22.095 1.00 77.88 177 PHE A CA 1
ATOM 1353 C C . PHE A 1 177 ? -12.059 -2.169 21.917 1.00 77.88 177 PHE A C 1
ATOM 1355 O O . PHE A 1 177 ? -11.685 -1.152 21.336 1.00 77.88 177 PHE A O 1
ATOM 1362 N N . SER A 1 178 ? -13.278 -2.238 22.466 1.00 76.31 178 SER A N 1
ATOM 1363 C CA . SER A 1 178 ? -14.230 -1.116 22.432 1.00 76.31 178 SER A CA 1
ATOM 1364 C C . SER A 1 178 ? -13.756 0.108 23.230 1.00 76.31 178 SER A C 1
ATOM 1366 O O . SER A 1 178 ? -14.338 1.185 23.113 1.00 76.31 178 SER A O 1
ATOM 1368 N N . ARG A 1 179 ? -12.725 -0.069 24.066 1.00 78.75 179 ARG A N 1
ATOM 1369 C CA . ARG A 1 179 ? -12.061 0.962 24.868 1.00 78.75 179 ARG A CA 1
ATOM 1370 C C . ARG A 1 179 ? -10.538 0.847 24.733 1.00 78.75 179 ARG A C 1
ATOM 1372 O O . ARG A 1 179 ? -9.892 0.289 25.621 1.00 78.75 179 ARG A O 1
ATOM 1379 N N . PRO A 1 180 ? -9.952 1.320 23.619 1.00 75.38 180 PRO A N 1
ATOM 1380 C CA . PRO A 1 180 ? -8.512 1.227 23.399 1.00 75.38 180 PRO A CA 1
ATOM 1381 C C . PRO A 1 180 ? -7.716 1.989 24.471 1.00 75.38 180 PRO A C 1
ATOM 1383 O O . PRO A 1 180 ? -6.644 1.547 24.869 1.00 75.38 180 PRO A O 1
ATOM 1386 N N . ASP A 1 181 ? -8.278 3.072 25.013 1.00 80.06 181 ASP A N 1
ATOM 1387 C CA . ASP A 1 181 ? -7.732 3.846 26.134 1.00 80.06 181 ASP A CA 1
ATOM 1388 C C . ASP A 1 181 ? -7.547 3.019 27.416 1.00 80.06 181 ASP A C 1
ATOM 1390 O O . ASP A 1 181 ? -6.647 3.290 28.212 1.00 80.06 181 ASP A O 1
ATOM 1394 N N . ALA A 1 182 ? -8.386 2.000 27.604 1.00 85.06 182 ALA A N 1
ATOM 1395 C CA . ALA A 1 182 ? -8.409 1.139 28.778 1.00 85.06 182 ALA A CA 1
ATOM 1396 C C . ALA A 1 182 ? -7.635 -0.173 28.579 1.00 85.06 182 ALA A C 1
ATOM 1398 O O . ALA A 1 182 ? -7.757 -1.082 29.399 1.00 85.06 182 ALA A O 1
ATOM 1399 N N . LEU A 1 183 ? -6.852 -0.306 27.504 1.00 87.81 183 LEU A N 1
ATOM 1400 C CA . LEU A 1 183 ? -6.040 -1.504 27.306 1.00 87.81 183 LEU A CA 1
ATOM 1401 C C . LEU A 1 183 ? -4.908 -1.551 28.342 1.00 87.81 183 LEU A C 1
ATOM 1403 O O . LEU A 1 183 ? -4.178 -0.564 28.470 1.00 87.81 183 LEU A O 1
ATOM 1407 N N . PRO A 1 184 ? -4.746 -2.665 29.079 1.00 91.06 184 PRO A N 1
ATOM 1408 C CA . PRO A 1 184 ? -3.724 -2.774 30.110 1.00 91.06 184 PRO A CA 1
ATOM 1409 C C . PRO A 1 184 ? -2.322 -2.819 29.498 1.00 91.06 184 PRO A C 1
ATOM 1411 O O . PRO A 1 184 ? -2.093 -3.452 28.461 1.00 91.06 184 PRO A O 1
ATOM 1414 N N . LEU A 1 185 ? -1.382 -2.165 30.176 1.00 93.38 185 LEU A N 1
ATOM 1415 C CA . LEU A 1 185 ? 0.045 -2.208 29.876 1.00 93.38 185 LEU A CA 1
ATOM 1416 C C . LEU A 1 185 ? 0.763 -3.059 30.912 1.00 93.38 185 LEU A C 1
ATOM 1418 O O . LEU A 1 185 ? 0.471 -2.954 32.097 1.00 93.38 185 LEU A O 1
ATOM 1422 N N . PHE A 1 186 ? 1.734 -3.849 30.472 1.00 95.38 186 PHE A N 1
ATOM 1423 C CA . PHE A 1 186 ? 2.473 -4.786 31.315 1.00 95.38 186 PHE A CA 1
ATOM 1424 C C . PHE A 1 186 ? 3.957 -4.416 31.403 1.00 95.38 186 PHE A C 1
ATOM 1426 O O . PHE A 1 186 ? 4.513 -3.808 30.492 1.00 95.38 186 PHE A O 1
ATOM 1433 N N . ASP A 1 187 ? 4.631 -4.789 32.481 1.00 94.62 187 ASP A N 1
ATOM 1434 C CA . ASP A 1 187 ? 6.082 -4.597 32.639 1.00 94.62 187 ASP A CA 1
ATOM 1435 C C . ASP A 1 187 ? 6.927 -5.474 31.691 1.00 94.62 187 ASP A C 1
ATOM 1437 O O . ASP A 1 187 ? 8.027 -5.084 31.293 1.00 94.62 187 ASP A O 1
ATOM 1441 N N . ALA A 1 188 ? 6.393 -6.621 31.262 1.00 92.75 188 ALA A N 1
ATOM 1442 C CA . ALA A 1 188 ? 7.058 -7.575 30.381 1.00 92.75 188 ALA A CA 1
ATOM 1443 C C . ALA A 1 188 ? 6.223 -7.945 29.132 1.00 92.75 188 ALA A C 1
ATOM 1445 O O . ALA A 1 188 ? 4.991 -7.995 29.177 1.00 92.75 188 ALA A O 1
ATOM 1446 N N . PRO A 1 189 ? 6.882 -8.275 27.999 1.00 87.56 189 PRO A N 1
ATOM 1447 C CA . PRO A 1 189 ? 6.212 -8.548 26.721 1.00 87.56 189 PRO A CA 1
ATOM 1448 C C . PRO A 1 189 ? 5.331 -9.805 26.749 1.00 87.56 189 PRO A C 1
ATOM 1450 O O . PRO A 1 189 ? 4.274 -9.830 26.124 1.00 87.56 189 PRO A O 1
ATOM 1453 N N . ALA A 1 190 ? 5.730 -10.833 27.505 1.00 87.19 190 ALA A N 1
ATOM 1454 C CA . ALA A 1 190 ? 4.948 -12.061 27.679 1.00 87.19 190 ALA A CA 1
ATOM 1455 C C . ALA A 1 190 ? 3.753 -11.887 28.643 1.00 87.19 190 ALA A C 1
ATOM 1457 O O . ALA A 1 190 ? 2.938 -12.799 28.795 1.00 87.19 190 ALA A O 1
ATOM 1458 N N . GLY A 1 191 ? 3.626 -10.715 29.273 1.00 81.06 191 GLY A N 1
ATOM 1459 C CA . GLY A 1 191 ? 2.728 -10.450 30.394 1.00 81.06 191 GLY A CA 1
ATOM 1460 C C . GLY A 1 191 ? 3.483 -10.347 31.718 1.00 81.06 191 GLY A C 1
ATOM 1461 O O . GLY A 1 191 ? 4.656 -10.697 31.799 1.00 81.06 191 GLY A O 1
ATOM 1462 N N . GLY A 1 192 ? 2.788 -9.856 32.741 1.00 90.31 192 GLY A N 1
ATOM 1463 C CA . GLY A 1 192 ? 3.339 -9.579 34.064 1.00 90.31 192 GLY A CA 1
ATOM 1464 C C . GLY A 1 192 ? 2.379 -8.704 34.864 1.00 90.31 192 GLY A C 1
ATOM 1465 O O . GLY A 1 192 ? 1.161 -8.796 34.668 1.00 90.31 192 GLY A O 1
ATOM 1466 N N . GLU A 1 193 ? 2.903 -7.859 35.748 1.00 93.06 193 GLU A N 1
ATOM 1467 C CA . GLU A 1 193 ? 2.066 -6.912 36.483 1.00 93.06 193 GLU A CA 1
ATOM 1468 C C . GLU A 1 193 ? 1.583 -5.792 35.558 1.00 93.06 193 GLU A C 1
ATOM 1470 O O . GLU A 1 193 ? 2.309 -5.310 34.683 1.00 93.06 193 GLU A O 1
ATOM 1475 N N . SER A 1 194 ? 0.324 -5.384 35.737 1.00 94.81 194 SER A N 1
ATOM 1476 C CA . SER A 1 194 ? -0.206 -4.229 35.018 1.00 94.81 194 SER A CA 1
ATOM 1477 C C . SER A 1 194 ? 0.444 -2.960 35.566 1.00 94.81 194 SER A C 1
ATOM 1479 O O . SER A 1 194 ? 0.263 -2.623 36.735 1.00 94.81 194 SER A O 1
ATOM 1481 N N . VAL A 1 195 ? 1.185 -2.249 34.718 1.00 95.31 195 VAL A N 1
ATOM 1482 C CA . VAL A 1 195 ? 1.860 -0.983 35.054 1.00 95.31 195 VAL A CA 1
ATOM 1483 C C . VAL A 1 195 ? 1.004 0.242 34.731 1.00 95.31 195 VAL A C 1
ATOM 1485 O O . VAL A 1 195 ? 1.391 1.373 35.028 1.00 95.31 195 VAL A O 1
ATOM 1488 N N . GLY A 1 196 ? -0.163 0.039 34.116 1.00 93.44 196 GLY A N 1
ATOM 1489 C CA . GLY A 1 196 ? -1.085 1.108 33.756 1.00 93.44 196 GLY A CA 1
ATOM 1490 C C . GLY A 1 196 ? -2.002 0.739 32.597 1.00 93.44 196 GLY A C 1
ATOM 1491 O O . GLY A 1 196 ? -2.236 -0.432 32.308 1.00 93.44 196 GLY A O 1
ATOM 1492 N N . HIS A 1 197 ? -2.516 1.767 31.926 1.00 92.25 197 HIS A N 1
ATOM 1493 C CA . HIS A 1 197 ? -3.363 1.632 30.745 1.00 92.25 197 HIS A CA 1
ATOM 1494 C C . HIS A 1 197 ? -2.809 2.486 29.604 1.00 92.25 197 HIS A C 1
ATOM 1496 O O . HIS A 1 197 ? -2.065 3.439 29.840 1.00 92.25 197 HIS A O 1
ATOM 1502 N N . LEU A 1 198 ? -3.173 2.136 28.372 1.00 87.19 198 LEU A N 1
ATOM 1503 C CA . LEU A 1 198 ? -2.673 2.764 27.151 1.00 87.19 198 LEU A CA 1
ATOM 1504 C C . LEU A 1 198 ? -2.967 4.272 27.080 1.00 87.19 198 LEU A C 1
ATOM 1506 O O . LEU A 1 198 ? -2.124 5.039 26.614 1.00 87.19 198 LEU A O 1
ATOM 1510 N N . GLY A 1 199 ? -4.137 4.694 27.569 1.00 84.38 199 GLY A N 1
ATOM 1511 C CA . GLY A 1 199 ? -4.599 6.077 27.492 1.00 84.38 199 GLY A CA 1
ATOM 1512 C C . GLY A 1 199 ? -5.026 6.495 26.080 1.00 84.38 199 GLY A C 1
ATOM 1513 O O . GLY A 1 199 ? -4.963 5.720 25.127 1.00 84.38 199 GLY A O 1
ATOM 1514 N N . ALA A 1 200 ? -5.496 7.737 25.949 1.00 74.06 200 ALA A N 1
ATOM 1515 C CA . ALA A 1 200 ? -5.987 8.272 24.674 1.00 74.06 200 ALA A CA 1
ATOM 1516 C C . ALA A 1 200 ? -4.859 8.632 23.688 1.00 74.06 200 ALA A C 1
ATOM 1518 O O . ALA A 1 200 ? -5.065 8.602 22.478 1.00 74.06 200 ALA A O 1
ATOM 1519 N N . GLU A 1 201 ? -3.668 8.953 24.201 1.00 74.69 201 GLU A N 1
ATOM 1520 C CA . GLU A 1 201 ? -2.509 9.365 23.410 1.00 74.69 201 GLU A CA 1
ATOM 1521 C C . GLU A 1 201 ? -1.259 8.609 23.862 1.00 74.69 201 GLU A C 1
ATOM 1523 O O . GLU A 1 201 ? -0.907 8.601 25.046 1.00 74.69 201 GLU A O 1
ATOM 1528 N N . PHE A 1 202 ? -0.554 7.996 22.913 1.00 80.94 202 PHE A N 1
ATOM 1529 C CA . PHE A 1 202 ? 0.658 7.226 23.178 1.00 80.94 202 PHE A CA 1
ATOM 1530 C C . PHE A 1 202 ? 1.559 7.151 21.943 1.00 80.94 202 PHE A C 1
ATOM 1532 O O . PHE A 1 202 ? 1.145 7.424 20.817 1.00 80.94 202 PHE A O 1
ATOM 1539 N N . ARG A 1 203 ? 2.818 6.754 22.152 1.00 76.38 203 ARG A N 1
ATOM 1540 C CA . ARG A 1 203 ? 3.794 6.489 21.084 1.00 76.38 203 ARG A CA 1
ATOM 1541 C C . ARG A 1 203 ? 4.318 5.061 21.174 1.00 76.38 203 ARG A C 1
ATOM 1543 O O . ARG A 1 203 ? 4.669 4.609 22.263 1.00 76.38 203 ARG A O 1
ATOM 1550 N N . ALA A 1 204 ? 4.432 4.375 20.036 1.00 75.88 204 ALA A N 1
ATOM 1551 C CA . ALA A 1 204 ? 5.201 3.132 19.957 1.00 75.88 204 ALA A CA 1
ATOM 1552 C C . ALA A 1 204 ? 6.690 3.438 20.102 1.00 75.88 204 ALA A C 1
ATOM 1554 O O . ALA A 1 204 ? 7.218 4.343 19.453 1.00 75.88 204 ALA A O 1
ATOM 1555 N N . VAL A 1 205 ? 7.362 2.643 20.927 1.00 77.38 205 VAL A N 1
ATOM 1556 C CA . VAL A 1 205 ? 8.810 2.702 21.131 1.00 77.38 205 VAL A CA 1
ATOM 1557 C C . VAL A 1 205 ? 9.474 1.472 20.513 1.00 77.38 205 VAL A C 1
ATOM 1559 O O . VAL A 1 205 ? 10.443 1.614 19.774 1.00 77.38 205 VAL A O 1
ATOM 1562 N N . GLU A 1 206 ? 8.921 0.281 20.750 1.00 77.62 206 GLU A N 1
ATOM 1563 C CA . GLU A 1 206 ? 9.421 -0.990 20.213 1.00 77.62 206 GLU A CA 1
ATOM 1564 C C . GLU A 1 206 ? 8.238 -1.872 19.801 1.00 77.62 206 GLU A C 1
ATOM 1566 O O . GLU A 1 206 ? 7.249 -1.944 20.522 1.00 77.62 206 GLU A O 1
ATOM 1571 N N . SER A 1 207 ? 8.328 -2.558 18.660 1.00 73.69 207 SER A N 1
ATOM 1572 C CA . SER A 1 207 ? 7.312 -3.527 18.223 1.00 73.69 207 SER A CA 1
ATOM 1573 C C . SER A 1 207 ? 7.932 -4.917 18.108 1.00 73.69 207 SER A C 1
ATOM 1575 O O . SER A 1 207 ? 8.976 -5.083 17.472 1.00 73.69 207 SER A O 1
ATOM 1577 N N . ARG A 1 208 ? 7.281 -5.910 18.719 1.00 76.19 208 ARG A N 1
ATOM 1578 C CA . ARG A 1 208 ? 7.542 -7.349 18.566 1.00 76.19 208 ARG A CA 1
ATOM 1579 C C . ARG A 1 208 ? 6.342 -8.007 17.885 1.00 76.19 208 ARG A C 1
ATOM 1581 O O . ARG A 1 208 ? 5.312 -7.372 17.679 1.00 76.19 208 ARG A O 1
ATOM 1588 N N . SER A 1 209 ? 6.470 -9.279 17.509 1.00 67.44 209 SER A N 1
ATOM 1589 C CA . SER A 1 209 ? 5.413 -10.015 16.795 1.00 67.44 209 SER A CA 1
ATOM 1590 C C . SER A 1 209 ? 4.049 -9.954 17.488 1.00 67.44 209 SER A C 1
ATOM 1592 O O . SER A 1 209 ? 3.031 -9.882 16.804 1.00 67.44 209 SER A O 1
ATOM 1594 N N . ASP A 1 210 ? 4.037 -9.954 18.821 1.00 77.38 210 ASP A N 1
ATOM 1595 C CA . ASP A 1 210 ? 2.848 -10.160 19.645 1.00 77.38 210 ASP A CA 1
ATOM 1596 C C . ASP A 1 210 ? 2.665 -9.141 20.788 1.00 77.38 210 ASP A C 1
ATOM 1598 O O . ASP A 1 210 ? 1.656 -9.171 21.504 1.00 77.38 210 ASP A O 1
ATOM 1602 N N . ALA A 1 211 ? 3.613 -8.215 20.941 1.00 83.50 211 ALA A N 1
ATOM 1603 C CA . ALA A 1 211 ? 3.573 -7.156 21.937 1.00 83.50 211 ALA A CA 1
ATOM 1604 C C . ALA A 1 211 ? 4.249 -5.885 21.413 1.00 83.50 211 ALA A C 1
ATOM 1606 O O . ALA A 1 211 ? 5.231 -5.943 20.673 1.00 83.50 211 ALA A O 1
ATOM 1607 N N . VAL A 1 212 ? 3.744 -4.727 21.826 1.00 84.88 212 VAL A N 1
ATOM 1608 C CA . VAL A 1 212 ? 4.312 -3.422 21.470 1.00 84.88 212 VAL A CA 1
ATOM 1609 C C . VAL A 1 212 ? 4.625 -2.664 22.747 1.00 84.88 212 VAL A C 1
ATOM 1611 O O . VAL A 1 212 ? 3.750 -2.477 23.587 1.00 84.88 212 VAL A O 1
ATOM 1614 N N . TYR A 1 213 ? 5.866 -2.220 22.901 1.00 86.75 213 TYR A N 1
ATOM 1615 C CA . TYR A 1 213 ? 6.245 -1.329 23.983 1.00 86.75 213 TYR A CA 1
ATOM 1616 C C . TYR A 1 213 ? 5.811 0.090 23.637 1.00 86.75 213 TYR A C 1
ATOM 1618 O O . TYR A 1 213 ? 6.205 0.651 22.606 1.00 86.75 213 TYR A O 1
ATOM 1626 N N . VAL A 1 214 ? 4.990 0.668 24.501 1.00 88.69 214 VAL A N 1
ATOM 1627 C CA . VAL A 1 214 ? 4.372 1.974 24.305 1.00 88.69 214 VAL A CA 1
ATOM 1628 C C . VAL A 1 214 ? 4.738 2.926 25.422 1.00 88.69 214 VAL A C 1
ATOM 1630 O O . VAL A 1 214 ? 4.975 2.536 26.564 1.00 88.69 214 VAL A O 1
ATOM 1633 N N . ARG A 1 215 ? 4.745 4.211 25.082 1.00 87.75 215 ARG A N 1
ATOM 1634 C CA . ARG A 1 215 ? 4.840 5.310 26.032 1.00 87.75 215 ARG A CA 1
ATOM 1635 C C . ARG A 1 215 ? 3.575 6.160 25.925 1.00 87.75 215 ARG A C 1
ATOM 1637 O O . ARG A 1 215 ? 3.476 6.940 24.972 1.00 87.75 215 ARG A O 1
ATOM 1644 N N . PRO A 1 216 ? 2.620 6.007 26.854 1.00 86.62 216 PRO A N 1
ATOM 1645 C CA . PRO A 1 216 ? 1.508 6.938 27.002 1.00 86.62 216 PRO A CA 1
ATOM 1646 C C . PRO A 1 216 ? 2.008 8.360 27.260 1.00 86.62 216 PRO A C 1
ATOM 1648 O O . PRO A 1 216 ? 3.074 8.547 27.851 1.00 86.62 216 PRO A O 1
ATOM 1651 N N . VAL A 1 217 ? 1.241 9.368 26.838 1.00 83.94 217 VAL A N 1
ATOM 1652 C CA . VAL A 1 217 ? 1.508 10.772 27.206 1.00 83.94 217 VAL A CA 1
ATOM 1653 C C . VAL A 1 217 ? 1.322 10.969 28.711 1.00 83.94 217 VAL A C 1
ATOM 1655 O O . VAL A 1 217 ? 2.126 11.638 29.357 1.00 83.94 217 VAL A O 1
ATOM 1658 N N . ALA A 1 218 ? 0.287 10.340 29.271 1.00 84.19 218 ALA A N 1
ATOM 1659 C CA . ALA A 1 218 ? 0.009 10.306 30.698 1.00 84.19 218 ALA A CA 1
ATOM 1660 C C . ALA A 1 218 ? 0.049 8.855 31.192 1.00 84.19 218 ALA A C 1
ATOM 1662 O O . ALA A 1 218 ? -0.821 8.058 30.849 1.00 84.19 218 ALA A O 1
ATOM 1663 N N . GLY A 1 219 ? 1.061 8.512 31.991 1.00 88.75 219 GLY A N 1
ATOM 1664 C CA . GLY A 1 219 ? 1.219 7.179 32.578 1.00 88.75 219 GLY A CA 1
ATOM 1665 C C . GLY A 1 219 ? 2.634 6.620 32.454 1.00 88.75 219 GLY A C 1
ATOM 1666 O O . GLY A 1 219 ? 3.528 7.248 31.885 1.00 88.75 219 GLY A O 1
ATOM 1667 N N . ALA A 1 220 ? 2.838 5.429 33.015 1.00 91.75 220 ALA A N 1
ATOM 1668 C CA . ALA A 1 220 ? 4.089 4.697 32.875 1.00 91.75 220 ALA A CA 1
ATOM 1669 C C . ALA A 1 220 ? 4.153 3.994 31.504 1.00 91.75 220 ALA A C 1
ATOM 1671 O O . ALA A 1 220 ? 3.130 3.507 31.016 1.00 91.75 220 ALA A O 1
ATOM 1672 N N . PRO A 1 221 ? 5.335 3.931 30.863 1.00 92.94 221 PRO A N 1
ATOM 1673 C CA . PRO A 1 221 ? 5.512 3.118 29.669 1.00 92.94 221 PRO A CA 1
ATOM 1674 C C . PRO A 1 221 ? 5.399 1.625 30.011 1.00 92.94 221 PRO A C 1
ATOM 1676 O O . PRO A 1 221 ? 5.737 1.206 31.117 1.00 92.94 221 PRO A O 1
ATOM 1679 N N . GLY A 1 222 ? 4.947 0.822 29.052 1.00 93.94 222 GLY A N 1
ATOM 1680 C CA . GLY A 1 222 ? 4.723 -0.608 29.250 1.00 93.94 222 GLY A CA 1
ATOM 1681 C C . GLY A 1 222 ? 4.440 -1.348 27.947 1.00 93.94 222 GLY A C 1
ATOM 1682 O O . GLY A 1 222 ? 4.340 -0.753 26.875 1.00 93.94 222 GLY A O 1
ATOM 1683 N N . TRP A 1 223 ? 4.330 -2.666 28.032 1.00 92.56 223 TRP A N 1
ATOM 1684 C CA . TRP A 1 223 ? 4.027 -3.569 26.932 1.00 92.56 223 TRP A CA 1
ATOM 1685 C C . TRP A 1 223 ? 2.523 -3.732 26.758 1.00 92.56 223 TRP A C 1
ATOM 1687 O O . TRP A 1 223 ? 1.827 -4.216 27.645 1.00 92.56 223 TRP A O 1
ATOM 1697 N N . LEU A 1 224 ? 2.029 -3.378 25.579 1.00 89.38 224 LEU A N 1
ATOM 1698 C CA . LEU A 1 224 ? 0.685 -3.686 25.123 1.00 89.38 224 LEU A CA 1
ATOM 1699 C C . LEU A 1 224 ? 0.694 -5.053 24.430 1.00 89.38 224 LEU A C 1
ATOM 1701 O O . LEU A 1 224 ? 1.384 -5.234 23.424 1.00 89.38 224 LEU A O 1
ATOM 1705 N N . ARG A 1 225 ? -0.077 -6.013 24.948 1.00 86.50 225 ARG A N 1
ATOM 1706 C CA . ARG A 1 225 ? -0.184 -7.366 24.376 1.00 86.50 225 ARG A CA 1
ATOM 1707 C C . ARG A 1 225 ? -1.276 -7.443 23.324 1.00 86.50 225 ARG A C 1
ATOM 1709 O O . ARG A 1 225 ? -2.396 -6.994 23.547 1.00 86.50 225 ARG A O 1
ATOM 1716 N N . LEU A 1 226 ? -0.945 -8.043 22.185 1.00 79.00 226 LEU A N 1
ATOM 1717 C CA . LEU A 1 226 ? -1.785 -7.992 20.989 1.00 79.00 226 LEU A CA 1
ATOM 1718 C C . LEU A 1 226 ? -1.935 -9.366 20.310 1.00 79.00 226 LEU A C 1
ATOM 1720 O O . LEU A 1 226 ? -2.390 -9.435 19.174 1.00 79.00 226 LEU A O 1
ATOM 1724 N N . GLN A 1 227 ? -1.607 -10.464 21.004 1.00 70.25 227 GLN A N 1
ATOM 1725 C CA . GLN A 1 227 ? -1.671 -11.847 20.489 1.00 70.25 227 GLN A CA 1
ATOM 1726 C C . GLN A 1 227 ? -3.007 -12.178 19.801 1.00 70.25 227 GLN A C 1
ATOM 1728 O O . GLN A 1 227 ? -3.019 -12.575 18.642 1.00 70.25 227 GLN A O 1
ATOM 1733 N N . GLN A 1 228 ? -4.140 -11.899 20.456 1.00 69.06 228 GLN A N 1
ATOM 1734 C CA . GLN A 1 228 ? -5.469 -12.166 19.881 1.00 69.06 228 GLN A CA 1
ATOM 1735 C C . GLN A 1 228 ? -5.751 -11.363 18.600 1.00 69.06 228 GLN A C 1
ATOM 1737 O O . GLN A 1 228 ? -6.549 -11.787 17.768 1.00 69.06 228 GLN A O 1
ATOM 1742 N N . LEU A 1 229 ? -5.102 -10.207 18.437 1.00 71.00 229 LEU A N 1
ATOM 1743 C CA . LEU A 1 229 ? -5.208 -9.374 17.242 1.00 71.00 229 LEU A CA 1
ATOM 1744 C C . LEU A 1 229 ? -4.252 -9.821 16.135 1.00 71.00 229 LEU A C 1
ATOM 1746 O O . LEU A 1 229 ? -4.589 -9.668 14.963 1.00 71.00 229 LEU A O 1
ATOM 1750 N N . ALA A 1 230 ? -3.081 -10.354 16.486 1.00 62.62 230 ALA A N 1
ATOM 1751 C CA . ALA A 1 230 ? -2.092 -10.840 15.531 1.00 62.62 230 ALA A CA 1
ATOM 1752 C C . ALA A 1 230 ? -2.578 -12.098 14.793 1.00 62.62 230 ALA A C 1
ATOM 1754 O O . ALA A 1 230 ? -2.420 -12.179 13.576 1.00 62.62 230 ALA A O 1
ATOM 1755 N N . ASP A 1 231 ? -3.238 -13.014 15.505 1.00 66.12 231 ASP A N 1
ATOM 1756 C CA . ASP A 1 231 ? -3.777 -14.255 14.929 1.00 66.12 231 ASP A CA 1
ATOM 1757 C C . ASP A 1 231 ? -5.029 -14.017 14.068 1.00 66.12 231 ASP A C 1
ATOM 1759 O O . ASP A 1 231 ? -5.374 -14.830 13.214 1.00 66.12 231 ASP A O 1
ATOM 1763 N N . ALA A 1 232 ? -5.706 -12.884 14.272 1.00 65.25 232 ALA A N 1
ATOM 1764 C CA . ALA A 1 232 ? -6.908 -12.485 13.542 1.00 65.25 232 ALA A CA 1
ATOM 1765 C C . ALA A 1 232 ? -6.619 -11.507 12.384 1.00 65.25 232 ALA A C 1
ATOM 1767 O O . ALA A 1 232 ? -7.525 -10.797 11.939 1.00 65.25 232 ALA A O 1
ATOM 1768 N N . ARG A 1 233 ? -5.364 -11.397 11.924 1.00 76.38 233 ARG A N 1
ATOM 1769 C CA . ARG A 1 233 ? -5.017 -10.517 10.795 1.00 76.38 233 ARG A CA 1
ATOM 1770 C C . ARG A 1 233 ? -5.566 -11.096 9.492 1.00 76.38 233 ARG A C 1
ATOM 1772 O O . ARG A 1 233 ? -5.165 -12.174 9.070 1.00 76.38 233 ARG A O 1
ATOM 1779 N N . GLY A 1 234 ? -6.482 -10.357 8.870 1.00 86.00 234 GLY A N 1
ATOM 1780 C CA . GLY A 1 234 ? -6.987 -10.650 7.529 1.00 86.00 234 GLY A CA 1
ATOM 1781 C C . GLY A 1 234 ? -6.172 -9.963 6.433 1.00 86.00 234 GLY A C 1
ATOM 1782 O O . GLY A 1 234 ? -5.367 -9.066 6.698 1.00 86.00 234 GLY A O 1
ATOM 1783 N N . GLU A 1 235 ? -6.456 -10.323 5.183 1.00 91.38 235 GLU A N 1
ATOM 1784 C CA . GLU A 1 235 ? -5.821 -9.772 3.981 1.00 91.38 235 GLU A CA 1
ATOM 1785 C C . GLU A 1 235 ? -5.915 -8.243 3.898 1.00 91.38 235 GLU A C 1
ATOM 1787 O O . GLU A 1 235 ? -5.032 -7.591 3.347 1.00 91.38 235 GLU A O 1
ATOM 1792 N N . VAL A 1 236 ? -6.950 -7.649 4.495 1.00 92.56 236 VAL A N 1
ATOM 1793 C CA . VAL A 1 236 ? -7.128 -6.194 4.548 1.00 92.56 236 VAL A CA 1
ATOM 1794 C C . VAL A 1 236 ? -6.037 -5.525 5.371 1.00 92.56 236 VAL A C 1
ATOM 1796 O O . VAL A 1 236 ? -5.437 -4.550 4.922 1.00 92.56 236 VAL A O 1
ATOM 1799 N N . VAL A 1 237 ? -5.765 -6.057 6.564 1.00 93.31 237 VAL A N 1
ATOM 1800 C CA . VAL A 1 237 ? -4.716 -5.535 7.445 1.00 93.31 237 VAL A CA 1
ATOM 1801 C C . VAL A 1 237 ? -3.377 -5.642 6.731 1.00 93.31 237 VAL A C 1
ATOM 1803 O O . VAL A 1 237 ? -2.672 -4.643 6.623 1.00 93.31 237 VAL A O 1
ATOM 1806 N N . ASP A 1 238 ? -3.063 -6.812 6.171 1.00 95.38 238 ASP A N 1
ATOM 1807 C CA . ASP A 1 238 ? -1.797 -7.032 5.473 1.00 95.38 238 ASP A CA 1
ATOM 1808 C C . ASP A 1 238 ? -1.652 -6.133 4.235 1.00 95.38 238 ASP A C 1
ATOM 1810 O O . ASP A 1 238 ? -0.579 -5.572 4.009 1.00 95.38 238 ASP A O 1
ATOM 1814 N N . PHE A 1 239 ? -2.725 -5.913 3.471 1.00 97.50 239 PHE A N 1
ATOM 1815 C CA . PHE A 1 239 ? -2.703 -5.026 2.309 1.00 97.50 239 PHE A CA 1
ATOM 1816 C C . PHE A 1 239 ? -2.462 -3.563 2.699 1.00 97.50 239 PHE A C 1
ATOM 1818 O O . PHE A 1 239 ? -1.561 -2.920 2.152 1.00 97.50 239 PHE A O 1
ATOM 1825 N N . VAL A 1 240 ? -3.219 -3.030 3.670 1.00 97.31 240 VAL A N 1
ATOM 1826 C CA . VAL A 1 240 ? -3.046 -1.641 4.132 1.00 97.31 240 VAL A CA 1
ATOM 1827 C C . VAL A 1 240 ? -1.670 -1.453 4.767 1.00 97.31 240 VAL A C 1
ATOM 1829 O O . VAL A 1 240 ? -0.974 -0.484 4.463 1.00 97.31 240 VAL A O 1
ATOM 1832 N N . SER A 1 241 ? -1.232 -2.393 5.600 1.00 95.88 241 SER A N 1
ATOM 1833 C CA . SER A 1 241 ? 0.099 -2.378 6.201 1.00 95.88 241 SER A CA 1
ATOM 1834 C C . SER A 1 241 ? 1.216 -2.462 5.157 1.00 95.88 241 SER A C 1
ATOM 1836 O O . SER A 1 241 ? 2.218 -1.755 5.279 1.00 95.88 241 SER A O 1
ATOM 1838 N N . GLY A 1 242 ? 1.046 -3.275 4.111 1.00 97.19 242 GLY A N 1
ATOM 1839 C CA . GLY A 1 242 ? 1.967 -3.364 2.979 1.00 97.19 242 GLY A CA 1
ATOM 1840 C C . GLY A 1 242 ? 2.089 -2.037 2.232 1.00 97.19 242 GLY A C 1
ATOM 1841 O O . GLY A 1 242 ? 3.201 -1.590 1.951 1.00 97.19 242 GLY A O 1
ATOM 1842 N N . LEU A 1 243 ? 0.966 -1.350 1.998 1.00 97.94 243 LEU A N 1
ATOM 1843 C CA . LEU A 1 243 ? 0.961 -0.002 1.431 1.00 97.94 243 LEU A CA 1
ATOM 1844 C C . LEU A 1 243 ? 1.683 1.000 2.333 1.00 97.94 243 LEU A C 1
ATOM 1846 O O . LEU A 1 243 ? 2.560 1.710 1.853 1.00 97.94 243 LEU A O 1
ATOM 1850 N N . VAL A 1 244 ? 1.404 1.033 3.639 1.00 96.12 244 VAL A N 1
ATOM 1851 C CA . VAL A 1 244 ? 2.125 1.936 4.556 1.00 96.12 244 VAL A CA 1
ATOM 1852 C C . VAL A 1 244 ? 3.634 1.689 4.501 1.00 96.12 244 VAL A C 1
ATOM 1854 O O . VAL A 1 244 ? 4.416 2.637 4.490 1.00 96.12 244 VAL A O 1
ATOM 1857 N N . ARG A 1 245 ? 4.061 0.425 4.411 1.00 95.38 245 ARG A N 1
ATOM 1858 C CA . ARG A 1 245 ? 5.480 0.080 4.263 1.00 95.38 245 ARG A CA 1
ATOM 1859 C C . ARG A 1 245 ? 6.073 0.534 2.935 1.00 95.38 245 ARG A C 1
ATOM 1861 O O . ARG A 1 245 ? 7.199 1.017 2.943 1.00 95.38 245 ARG A O 1
ATOM 1868 N N . ILE A 1 246 ? 5.320 0.468 1.836 1.00 96.75 246 ILE A N 1
ATOM 1869 C CA . ILE A 1 246 ? 5.725 1.062 0.553 1.00 96.75 246 ILE A CA 1
ATOM 1870 C C . ILE A 1 246 ? 5.956 2.562 0.707 1.00 96.75 246 ILE A C 1
ATOM 1872 O O . ILE A 1 246 ? 7.031 3.031 0.360 1.00 96.75 246 ILE A O 1
ATOM 1876 N N . TYR A 1 247 ? 5.012 3.300 1.295 1.00 95.50 247 TYR A N 1
ATOM 1877 C CA . TYR A 1 247 ? 5.144 4.748 1.523 1.00 95.50 247 TYR A CA 1
ATOM 1878 C C . TYR A 1 247 ? 6.353 5.115 2.404 1.00 95.50 247 TYR A C 1
ATOM 1880 O O . TYR A 1 247 ? 6.850 6.237 2.336 1.00 95.50 247 TYR A O 1
ATOM 1888 N N . ARG A 1 248 ? 6.832 4.169 3.220 1.00 93.38 248 ARG A N 1
ATOM 1889 C CA . ARG A 1 248 ? 7.985 4.301 4.126 1.00 93.38 248 ARG A CA 1
ATOM 1890 C C . ARG A 1 248 ? 9.275 3.664 3.596 1.00 93.38 248 ARG A C 1
ATOM 1892 O O . ARG A 1 248 ? 10.265 3.607 4.321 1.00 93.38 248 ARG A O 1
ATOM 1899 N N . ALA A 1 249 ? 9.265 3.156 2.362 1.00 94.44 249 ALA A N 1
ATOM 1900 C CA . ALA A 1 249 ? 10.372 2.418 1.753 1.00 94.44 249 ALA A CA 1
ATOM 1901 C C . ALA A 1 249 ? 10.858 1.179 2.554 1.00 94.44 249 ALA A C 1
ATOM 1903 O O . ALA A 1 249 ? 11.997 0.739 2.395 1.00 94.44 249 ALA A O 1
ATOM 1904 N N . ASP A 1 250 ? 10.005 0.563 3.386 1.00 94.50 250 ASP A N 1
ATOM 1905 C CA . ASP A 1 250 ? 10.267 -0.759 3.981 1.00 94.50 250 ASP A CA 1
ATOM 1906 C C . ASP A 1 250 ? 9.919 -1.858 2.967 1.00 94.50 250 ASP A C 1
ATOM 1908 O O . ASP A 1 250 ? 8.907 -2.553 3.082 1.00 94.50 250 ASP A O 1
ATOM 1912 N N . TRP A 1 251 ? 10.758 -1.994 1.941 1.00 95.81 251 TRP A N 1
ATOM 1913 C CA . TRP A 1 251 ? 10.489 -2.833 0.771 1.00 95.81 251 TRP A CA 1
ATOM 1914 C C . TRP A 1 251 ? 10.345 -4.319 1.093 1.00 95.81 251 TRP A C 1
ATOM 1916 O O . TRP A 1 251 ? 9.353 -4.939 0.718 1.00 95.81 251 TRP A O 1
ATOM 1926 N N . ARG A 1 252 ? 11.278 -4.894 1.861 1.00 95.44 252 ARG A N 1
ATOM 1927 C CA . ARG A 1 252 ? 11.180 -6.304 2.281 1.00 95.44 252 ARG A CA 1
ATOM 1928 C C . ARG A 1 252 ? 9.922 -6.547 3.105 1.00 95.44 252 ARG A C 1
ATOM 1930 O O . ARG A 1 252 ? 9.177 -7.484 2.853 1.00 95.44 252 ARG A O 1
ATOM 1937 N N . GLY A 1 253 ? 9.648 -5.649 4.048 1.00 94.00 253 GLY A N 1
ATOM 1938 C CA . GLY A 1 253 ? 8.459 -5.737 4.877 1.00 94.00 253 GLY A CA 1
ATOM 1939 C C . GLY A 1 253 ? 7.151 -5.616 4.096 1.00 94.00 253 GLY A C 1
ATOM 1940 O O . GLY A 1 253 ? 6.186 -6.311 4.406 1.00 94.00 253 GLY A O 1
ATOM 1941 N N . ALA A 1 254 ? 7.115 -4.745 3.088 1.00 97.19 254 ALA A N 1
ATOM 1942 C CA . ALA A 1 254 ? 5.988 -4.637 2.174 1.00 97.19 254 ALA A CA 1
ATOM 1943 C C . ALA A 1 254 ? 5.805 -5.924 1.359 1.00 97.19 254 ALA A C 1
ATOM 1945 O O . ALA A 1 254 ? 4.685 -6.422 1.271 1.00 97.19 254 ALA A O 1
ATOM 1946 N N . ALA A 1 255 ? 6.888 -6.491 0.816 1.00 98.12 255 ALA A N 1
ATOM 1947 C CA . ALA A 1 255 ? 6.845 -7.735 0.052 1.00 98.12 255 ALA A CA 1
ATOM 1948 C C . ALA A 1 255 ? 6.308 -8.916 0.881 1.00 98.12 255 ALA A C 1
ATOM 1950 O O . ALA A 1 255 ? 5.500 -9.692 0.368 1.00 98.12 255 ALA A O 1
ATOM 1951 N N . ASP A 1 256 ? 6.693 -9.018 2.158 1.00 96.25 256 ASP A N 1
ATOM 1952 C CA . ASP A 1 256 ? 6.210 -10.058 3.076 1.00 96.25 256 ASP A CA 1
ATOM 1953 C C . ASP A 1 256 ? 4.701 -9.949 3.339 1.00 96.25 256 ASP A C 1
ATOM 1955 O O . ASP A 1 256 ? 3.986 -10.950 3.334 1.00 96.25 256 ASP A O 1
ATOM 1959 N N . LEU A 1 257 ? 4.201 -8.735 3.595 1.00 96.44 257 LEU A N 1
ATOM 1960 C CA . LEU A 1 257 ? 2.780 -8.506 3.876 1.00 96.44 257 LEU A CA 1
ATOM 1961 C C . LEU A 1 257 ? 1.924 -8.693 2.623 1.00 96.44 257 LEU A C 1
ATOM 1963 O O . LEU A 1 257 ? 0.932 -9.415 2.647 1.00 96.44 257 LEU A O 1
ATOM 1967 N N . LEU A 1 258 ? 2.342 -8.112 1.498 1.00 98.38 258 LEU A N 1
ATOM 1968 C CA . LEU A 1 258 ? 1.635 -8.257 0.226 1.00 98.38 258 LEU A CA 1
ATOM 1969 C C . LEU A 1 258 ? 1.690 -9.703 -0.288 1.00 98.38 258 LEU A C 1
ATOM 1971 O O . LEU A 1 258 ? 0.743 -10.153 -0.925 1.00 98.38 258 LEU A O 1
ATOM 1975 N N . GLY A 1 259 ? 2.745 -10.459 0.036 1.00 98.00 259 GLY A N 1
ATOM 1976 C CA . GLY A 1 259 ? 2.825 -11.898 -0.223 1.00 98.00 259 GLY A CA 1
ATOM 1977 C C . GLY A 1 259 ? 1.676 -12.678 0.403 1.00 98.00 259 GLY A C 1
ATOM 1978 O O . GLY A 1 259 ? 1.020 -13.443 -0.299 1.00 98.00 259 GLY A O 1
ATOM 1979 N N . ARG A 1 260 ? 1.346 -12.396 1.668 1.00 96.44 260 ARG A N 1
ATOM 1980 C CA . ARG A 1 260 ? 0.206 -13.026 2.356 1.00 96.44 260 ARG A CA 1
ATOM 1981 C C . ARG A 1 260 ? -1.127 -12.693 1.696 1.00 96.44 260 ARG A C 1
ATOM 1983 O O . ARG A 1 260 ? -1.975 -13.569 1.552 1.00 96.44 260 ARG A O 1
ATOM 1990 N N . VAL A 1 261 ? -1.293 -11.454 1.227 1.00 96.75 261 VAL A N 1
ATOM 1991 C CA . VAL A 1 261 ? -2.485 -11.043 0.465 1.00 96.75 261 VAL A CA 1
ATOM 1992 C C . VAL A 1 261 ? -2.589 -11.819 -0.848 1.00 96.75 261 VAL A C 1
ATOM 1994 O O . VAL A 1 261 ? -3.673 -12.276 -1.208 1.00 96.75 261 VAL A O 1
ATOM 1997 N N . VAL A 1 262 ? -1.472 -11.997 -1.560 1.00 97.12 262 VAL A N 1
ATOM 1998 C CA . VAL A 1 262 ? -1.428 -12.747 -2.825 1.00 97.12 262 VAL A CA 1
ATOM 1999 C C . VAL A 1 262 ? -1.746 -14.228 -2.617 1.00 97.12 262 VAL A C 1
ATOM 2001 O O . VAL A 1 262 ? -2.516 -14.805 -3.386 1.00 97.12 262 VAL A O 1
ATOM 2004 N N . GLU A 1 263 ? -1.160 -14.823 -1.581 1.00 96.19 263 GLU A N 1
ATOM 2005 C CA . GLU A 1 263 ? -1.240 -16.253 -1.264 1.00 96.19 263 GLU A CA 1
ATOM 2006 C C . GLU A 1 263 ? -2.574 -16.642 -0.611 1.00 96.19 263 GLU A C 1
ATOM 2008 O O . GLU A 1 263 ? -2.968 -17.807 -0.664 1.00 96.19 263 GLU A O 1
ATOM 2013 N N . SER A 1 264 ? -3.307 -15.678 -0.046 1.00 93.75 264 SER A N 1
ATOM 2014 C CA . SER A 1 264 ? -4.604 -15.947 0.564 1.00 93.75 264 SER A CA 1
ATOM 2015 C C . SER A 1 264 ? -5.669 -16.324 -0.484 1.00 93.75 264 SER A C 1
ATOM 2017 O O . SER A 1 264 ? -5.925 -15.569 -1.438 1.00 93.75 264 SER A O 1
ATOM 2019 N N . PRO A 1 265 ? -6.357 -17.472 -0.312 1.00 91.31 265 PRO A N 1
ATOM 2020 C CA . PRO A 1 265 ? -7.413 -17.905 -1.222 1.00 91.31 265 PRO A CA 1
ATOM 2021 C C . PRO A 1 265 ? -8.668 -17.025 -1.131 1.00 91.31 265 PRO A C 1
ATOM 2023 O O . PRO A 1 265 ? -9.390 -16.926 -2.124 1.00 91.31 265 PRO A O 1
ATOM 2026 N N . SER A 1 266 ? -8.904 -16.351 0.003 1.00 88.56 266 SER A N 1
ATOM 2027 C CA . SER A 1 266 ? -10.050 -15.448 0.197 1.00 88.56 266 SER A CA 1
ATOM 2028 C C . SER A 1 266 ? -9.883 -14.096 -0.500 1.00 88.56 266 SER A C 1
ATOM 2030 O O . SER A 1 266 ? -10.873 -13.399 -0.704 1.00 88.56 266 SER A O 1
ATOM 2032 N N . THR A 1 267 ? -8.661 -13.723 -0.901 1.00 92.69 267 THR A N 1
ATOM 2033 C CA . THR A 1 267 ? -8.406 -12.415 -1.512 1.00 92.69 267 THR A CA 1
ATOM 2034 C C . THR A 1 267 ? -9.122 -12.273 -2.864 1.00 92.69 267 THR A C 1
ATOM 2036 O O . THR A 1 267 ? -8.906 -13.087 -3.769 1.00 92.69 267 THR A O 1
ATOM 2039 N N . PRO A 1 268 ? -9.907 -11.203 -3.074 1.00 92.06 268 PRO A N 1
ATOM 2040 C CA . PRO A 1 268 ? -10.564 -10.932 -4.352 1.00 92.06 268 PRO A CA 1
ATOM 2041 C C . PRO A 1 268 ? -9.556 -10.741 -5.483 1.00 92.06 268 PRO A C 1
ATOM 2043 O O . PRO A 1 268 ? -8.518 -10.109 -5.287 1.00 92.06 268 PRO A O 1
ATOM 2046 N N . SER A 1 269 ? -9.875 -11.198 -6.698 1.00 92.75 269 SER A N 1
ATOM 2047 C CA . SER A 1 269 ? -8.930 -11.168 -7.827 1.00 92.75 269 SER A CA 1
ATOM 2048 C C . SER A 1 269 ? -8.360 -9.776 -8.129 1.00 92.75 269 SER A C 1
ATOM 2050 O O . SER A 1 269 ? -7.183 -9.664 -8.461 1.00 92.75 269 SER A O 1
ATOM 2052 N N . ALA A 1 270 ? -9.159 -8.711 -7.985 1.00 93.25 270 ALA A N 1
ATOM 2053 C CA . ALA A 1 270 ? -8.687 -7.341 -8.193 1.00 93.25 270 ALA A CA 1
ATOM 2054 C C . ALA A 1 270 ? -7.661 -6.904 -7.132 1.00 93.25 270 ALA A C 1
ATOM 2056 O O . ALA A 1 270 ? -6.618 -6.363 -7.491 1.00 93.25 270 ALA A O 1
ATOM 2057 N N . LEU A 1 271 ? -7.927 -7.187 -5.851 1.00 95.06 271 LEU A N 1
ATOM 2058 C CA . LEU A 1 271 ? -7.015 -6.874 -4.748 1.00 95.06 271 LEU A CA 1
ATOM 2059 C C . LEU A 1 271 ? -5.754 -7.746 -4.806 1.00 95.06 271 LEU A C 1
ATOM 2061 O O . LEU A 1 271 ? -4.653 -7.253 -4.583 1.00 95.06 271 LEU A O 1
ATOM 2065 N N . ARG A 1 272 ? -5.906 -9.025 -5.175 1.00 95.94 272 ARG A N 1
ATOM 2066 C CA . ARG A 1 272 ? -4.801 -9.970 -5.380 1.00 95.94 272 ARG A CA 1
ATOM 2067 C C . ARG A 1 272 ? -3.866 -9.502 -6.494 1.00 95.94 272 ARG A C 1
ATOM 2069 O O . ARG A 1 272 ? -2.653 -9.548 -6.315 1.00 95.94 2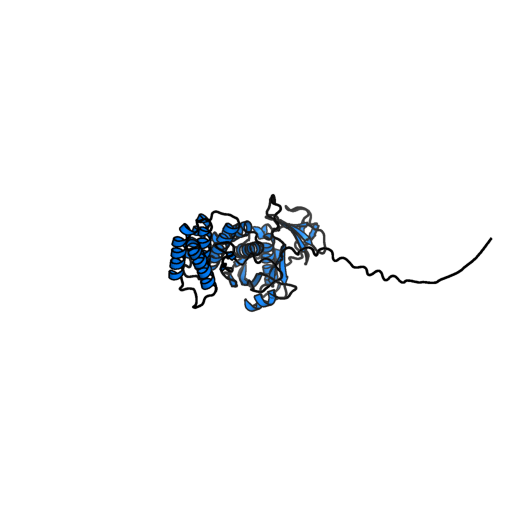72 ARG A O 1
ATOM 2076 N N . LEU A 1 273 ? -4.421 -9.034 -7.618 1.00 96.88 273 LEU A N 1
ATOM 2077 C CA . LEU A 1 273 ? -3.645 -8.438 -8.707 1.00 96.88 273 LEU A CA 1
ATOM 2078 C C . LEU A 1 273 ? -2.835 -7.242 -8.197 1.00 96.88 273 LEU A C 1
ATOM 2080 O O . LEU A 1 273 ? -1.621 -7.217 -8.368 1.00 96.88 273 LEU A O 1
ATOM 2084 N N . ASP A 1 274 ? -3.479 -6.285 -7.531 1.00 97.56 274 ASP A N 1
ATOM 2085 C CA . ASP A 1 274 ? -2.806 -5.065 -7.075 1.00 97.56 274 ASP A CA 1
ATOM 2086 C C . ASP A 1 274 ? -1.736 -5.371 -6.020 1.00 97.56 274 ASP A C 1
ATOM 2088 O O . ASP A 1 274 ? -0.635 -4.821 -6.078 1.00 97.56 274 ASP A O 1
ATOM 2092 N N . ALA A 1 275 ? -2.009 -6.316 -5.117 1.00 98.00 275 ALA A N 1
ATOM 2093 C CA . ALA A 1 275 ? -1.035 -6.807 -4.153 1.00 98.00 275 ALA A CA 1
ATOM 2094 C C . ALA A 1 275 ? 0.172 -7.467 -4.832 1.00 98.00 275 ALA A C 1
ATOM 2096 O O . ALA A 1 275 ? 1.301 -7.205 -4.428 1.00 98.00 275 ALA A O 1
ATOM 2097 N N . ALA A 1 276 ? -0.036 -8.265 -5.884 1.00 98.25 276 ALA A N 1
ATOM 2098 C CA . ALA A 1 276 ? 1.050 -8.899 -6.631 1.00 98.25 276 ALA A CA 1
ATOM 2099 C C . ALA A 1 276 ? 1.914 -7.876 -7.382 1.00 98.25 276 ALA A C 1
ATOM 2101 O O . ALA A 1 276 ? 3.140 -7.944 -7.326 1.00 98.25 276 ALA A O 1
ATOM 2102 N N . LEU A 1 277 ? 1.298 -6.876 -8.022 1.00 98.38 277 LEU A N 1
ATOM 2103 C CA . LEU A 1 277 ? 2.030 -5.796 -8.693 1.00 98.38 277 LEU A CA 1
ATOM 2104 C C . LEU A 1 277 ? 2.880 -4.987 -7.697 1.00 98.38 277 LEU A C 1
ATOM 2106 O O . LEU A 1 277 ? 4.049 -4.690 -7.956 1.00 98.38 277 LEU A O 1
ATOM 2110 N N . LEU A 1 278 ? 2.315 -4.662 -6.532 1.00 98.50 278 LEU A N 1
ATOM 2111 C CA . LEU A 1 278 ? 3.020 -3.953 -5.464 1.00 98.50 278 LEU A CA 1
ATOM 2112 C C . LEU A 1 278 ? 4.111 -4.814 -4.809 1.00 98.50 278 LEU A C 1
ATOM 2114 O O . LEU A 1 278 ? 5.188 -4.295 -4.517 1.00 98.50 278 LEU A O 1
ATOM 2118 N N . ARG A 1 279 ? 3.873 -6.120 -4.622 1.00 98.50 279 ARG A N 1
ATOM 2119 C CA . ARG A 1 279 ? 4.863 -7.081 -4.108 1.00 98.50 279 ARG A CA 1
ATOM 2120 C C . ARG A 1 279 ? 6.054 -7.183 -5.046 1.00 98.50 279 ARG A C 1
ATOM 2122 O O . ARG A 1 279 ? 7.182 -7.066 -4.583 1.00 98.50 279 ARG A O 1
ATOM 2129 N N . ALA A 1 280 ? 5.814 -7.343 -6.344 1.00 98.19 280 ALA A N 1
ATOM 2130 C CA . ALA A 1 280 ? 6.860 -7.406 -7.357 1.00 98.19 280 ALA A CA 1
ATOM 2131 C C . ALA A 1 280 ? 7.746 -6.153 -7.343 1.00 98.19 280 ALA A C 1
ATOM 2133 O O . ALA A 1 280 ? 8.973 -6.253 -7.355 1.00 98.19 280 ALA A O 1
ATOM 2134 N N . ARG A 1 281 ? 7.131 -4.970 -7.234 1.00 97.56 281 ARG A N 1
ATOM 2135 C CA . ARG A 1 281 ? 7.868 -3.717 -7.057 1.00 97.56 281 ARG A CA 1
ATOM 2136 C C . ARG A 1 281 ? 8.685 -3.710 -5.764 1.00 97.56 281 ARG A C 1
ATOM 2138 O O . ARG A 1 281 ? 9.857 -3.358 -5.788 1.00 97.56 281 ARG A O 1
ATOM 2145 N N . ALA A 1 282 ? 8.086 -4.098 -4.643 1.00 98.25 282 ALA A N 1
ATOM 2146 C CA . ALA A 1 282 ? 8.773 -4.124 -3.358 1.00 98.25 282 ALA A CA 1
ATOM 2147 C C . ALA A 1 282 ? 9.969 -5.098 -3.360 1.00 98.25 282 ALA A C 1
ATOM 2149 O O . ALA A 1 282 ? 11.041 -4.754 -2.875 1.00 98.25 282 ALA A O 1
ATOM 2150 N N . LYS A 1 283 ? 9.828 -6.276 -3.975 1.00 98.31 283 LYS A N 1
ATOM 2151 C CA . LYS A 1 283 ? 10.927 -7.229 -4.191 1.00 98.31 283 LYS A CA 1
ATOM 2152 C C . LYS A 1 283 ? 12.053 -6.628 -5.028 1.00 98.31 283 LYS A C 1
ATOM 2154 O O . LYS A 1 283 ? 13.222 -6.757 -4.674 1.00 98.31 283 LYS A O 1
ATOM 2159 N N . LEU A 1 284 ? 11.706 -5.917 -6.100 1.00 96.81 284 LEU A N 1
ATOM 2160 C CA . LEU A 1 284 ? 12.693 -5.256 -6.945 1.00 96.81 284 LEU A CA 1
ATOM 2161 C C . LEU A 1 284 ? 13.524 -4.227 -6.171 1.00 96.81 284 LEU A C 1
ATOM 2163 O O . LEU A 1 284 ? 14.750 -4.251 -6.237 1.00 96.81 284 LEU A O 1
ATOM 2167 N N . GLU A 1 285 ? 12.867 -3.354 -5.409 1.00 95.81 285 GLU A N 1
ATOM 2168 C CA . GLU A 1 285 ? 13.536 -2.340 -4.583 1.00 95.81 285 GLU A CA 1
ATOM 2169 C C . GLU A 1 285 ? 14.327 -2.962 -3.415 1.00 95.81 285 GLU A C 1
ATOM 2171 O O . GLU A 1 285 ? 15.296 -2.383 -2.923 1.00 95.81 285 GLU A O 1
ATOM 2176 N N . ALA A 1 286 ? 13.950 -4.169 -2.982 1.00 95.25 286 ALA A N 1
ATOM 2177 C CA . ALA A 1 286 ? 14.688 -4.957 -1.998 1.00 95.25 286 ALA A CA 1
ATOM 2178 C C . ALA A 1 286 ? 15.926 -5.678 -2.570 1.00 95.25 286 ALA A C 1
ATOM 2180 O O . ALA A 1 286 ? 16.713 -6.224 -1.785 1.00 95.25 286 ALA A O 1
ATOM 2181 N N . GLY A 1 287 ? 16.112 -5.653 -3.895 1.00 95.62 287 GLY A N 1
ATOM 2182 C CA . GLY A 1 287 ? 17.227 -6.290 -4.596 1.00 95.62 287 GLY A CA 1
ATOM 2183 C C . GLY A 1 287 ? 17.025 -7.776 -4.903 1.00 95.62 287 GLY A C 1
ATOM 2184 O O . GLY A 1 287 ? 18.017 -8.489 -5.054 1.00 95.62 287 GLY A O 1
ATOM 2185 N N . ASP A 1 288 ? 15.779 -8.251 -4.968 1.00 96.81 288 ASP A N 1
ATOM 2186 C CA . ASP A 1 288 ? 15.469 -9.635 -5.338 1.00 96.81 288 ASP A CA 1
ATOM 2187 C C . ASP A 1 288 ? 15.716 -9.905 -6.839 1.00 96.81 288 ASP A C 1
ATOM 2189 O O . ASP A 1 288 ? 15.916 -8.994 -7.648 1.00 96.81 288 ASP A O 1
ATOM 2193 N N . ASP A 1 289 ? 15.687 -11.187 -7.219 1.00 96.19 289 ASP A N 1
ATOM 2194 C CA . ASP A 1 289 ? 15.928 -11.644 -8.590 1.00 96.19 289 ASP A CA 1
ATOM 2195 C C . ASP A 1 289 ? 14.916 -11.079 -9.605 1.00 96.19 289 ASP A C 1
ATOM 2197 O O . ASP A 1 289 ? 13.706 -11.317 -9.529 1.00 96.19 289 ASP A O 1
ATOM 2201 N N . LEU A 1 290 ? 15.440 -10.375 -10.610 1.00 96.06 290 LEU A N 1
ATOM 2202 C CA . LEU A 1 290 ? 14.649 -9.684 -11.623 1.00 96.06 290 LEU A CA 1
ATOM 2203 C C . LEU A 1 290 ? 13.893 -10.642 -12.548 1.00 96.06 290 LEU A C 1
ATOM 2205 O O . LEU A 1 290 ? 12.775 -10.330 -12.954 1.00 96.06 290 LEU A O 1
ATOM 2209 N N . GLU A 1 291 ? 14.453 -11.809 -12.872 1.00 95.69 291 GLU A N 1
ATOM 2210 C CA . GLU A 1 291 ? 13.759 -12.790 -13.715 1.00 95.69 291 GLU A CA 1
ATOM 2211 C C . GLU A 1 291 ? 12.541 -13.382 -12.988 1.00 95.69 291 GLU A C 1
ATOM 2213 O O . GLU A 1 291 ? 11.452 -13.500 -13.561 1.00 95.69 291 GLU A O 1
ATOM 2218 N N . GLY A 1 292 ? 12.690 -13.706 -11.701 1.00 96.56 292 GLY A N 1
ATOM 2219 C CA . GLY A 1 292 ? 11.587 -14.069 -10.815 1.00 96.56 292 GLY A CA 1
ATOM 2220 C C . GLY A 1 292 ? 10.506 -12.988 -10.748 1.00 96.56 292 GLY A C 1
ATOM 2221 O O . GLY A 1 292 ? 9.324 -13.302 -10.891 1.00 96.56 292 GLY A O 1
ATOM 2222 N N . ILE A 1 293 ? 10.900 -11.719 -10.613 1.00 97.75 293 ILE A N 1
ATOM 2223 C CA . ILE A 1 293 ? 9.972 -10.578 -10.569 1.00 97.75 293 ILE A CA 1
ATOM 2224 C C . ILE A 1 293 ? 9.208 -10.419 -11.892 1.00 97.75 293 ILE A C 1
ATOM 2226 O O . ILE A 1 293 ? 7.991 -10.242 -11.869 1.00 97.75 293 ILE A O 1
ATOM 2230 N N . VAL A 1 294 ? 9.879 -10.524 -13.047 1.00 96.88 294 VAL A N 1
ATOM 2231 C CA . VAL A 1 294 ? 9.219 -10.484 -14.368 1.00 96.88 294 VAL A CA 1
ATOM 2232 C C . VAL A 1 294 ? 8.142 -11.567 -14.461 1.00 96.88 294 VAL A C 1
ATOM 2234 O O . VAL A 1 294 ? 7.008 -11.270 -14.841 1.00 96.88 294 VAL A O 1
ATOM 2237 N N . ARG A 1 295 ? 8.470 -12.807 -14.073 1.00 96.88 295 ARG A N 1
ATOM 2238 C CA . ARG A 1 295 ? 7.518 -13.930 -14.093 1.00 96.88 295 ARG A CA 1
ATOM 2239 C C . ARG A 1 295 ? 6.335 -13.705 -13.156 1.00 96.88 295 ARG A C 1
ATOM 2241 O O . ARG A 1 295 ? 5.206 -13.991 -13.542 1.00 96.88 295 ARG A O 1
ATOM 2248 N N . GLU A 1 296 ? 6.577 -13.174 -11.959 1.00 96.31 296 GLU A N 1
ATOM 2249 C CA . GLU A 1 296 ? 5.523 -12.857 -10.991 1.00 96.31 296 GLU A CA 1
ATOM 2250 C C . GLU A 1 296 ? 4.548 -11.808 -11.544 1.00 96.31 296 GLU A C 1
ATOM 2252 O O . GLU A 1 296 ? 3.332 -11.991 -11.462 1.00 96.31 296 GLU A O 1
ATOM 2257 N N . VAL A 1 297 ? 5.056 -10.741 -12.170 1.00 97.19 297 VAL A N 1
ATOM 2258 C CA . VAL A 1 297 ? 4.206 -9.707 -12.779 1.00 97.19 297 VAL A CA 1
ATOM 2259 C C . VAL A 1 297 ? 3.435 -10.246 -13.982 1.00 97.19 297 VAL A C 1
ATOM 2261 O O . VAL A 1 297 ? 2.248 -9.952 -14.116 1.00 97.19 297 VAL A O 1
ATOM 2264 N N . ASP A 1 298 ? 4.060 -11.063 -14.832 1.00 96.19 298 ASP A N 1
ATOM 2265 C CA . ASP A 1 298 ? 3.373 -11.702 -15.959 1.00 96.19 298 ASP A CA 1
ATOM 2266 C C . ASP A 1 298 ? 2.269 -12.664 -15.479 1.00 96.19 298 ASP A C 1
ATOM 2268 O O . ASP A 1 298 ? 1.161 -12.662 -16.026 1.00 96.19 298 ASP A O 1
ATOM 2272 N N . GLN A 1 299 ? 2.523 -13.429 -14.412 1.00 96.00 299 GLN A N 1
ATOM 2273 C CA . GLN A 1 299 ? 1.518 -14.287 -13.785 1.00 96.00 299 GLN A CA 1
ATOM 2274 C C . GLN A 1 299 ? 0.371 -13.464 -13.192 1.00 96.00 299 GLN A C 1
ATOM 2276 O O . GLN A 1 299 ? -0.793 -13.793 -13.421 1.00 96.00 299 GLN A O 1
ATOM 2281 N N . ALA A 1 300 ? 0.665 -12.378 -12.476 1.00 95.00 300 ALA A N 1
ATOM 2282 C CA . ALA A 1 300 ? -0.358 -11.493 -11.930 1.00 95.00 300 ALA A CA 1
ATOM 2283 C C . ALA A 1 300 ? -1.224 -10.895 -13.049 1.00 95.00 300 ALA A C 1
ATOM 2285 O O . ALA A 1 300 ? -2.452 -10.972 -13.004 1.00 95.00 300 ALA A O 1
ATOM 2286 N N . ALA A 1 301 ? -0.590 -10.377 -14.103 1.00 93.94 301 ALA A N 1
ATOM 2287 C CA . ALA A 1 301 ? -1.270 -9.790 -15.249 1.00 93.94 301 ALA A CA 1
ATOM 2288 C C . ALA A 1 301 ? -2.164 -10.791 -15.997 1.00 93.94 301 ALA A C 1
ATOM 2290 O O . ALA A 1 301 ? -3.166 -10.378 -16.575 1.00 93.94 301 ALA A O 1
ATOM 2291 N N . SER A 1 302 ? -1.879 -12.098 -15.945 1.00 93.81 302 SER A N 1
ATOM 2292 C CA . SER A 1 302 ? -2.744 -13.122 -16.554 1.00 93.81 302 SER A CA 1
ATOM 2293 C C . SER A 1 302 ? -4.170 -13.148 -15.979 1.00 93.81 302 SER A C 1
ATOM 2295 O O . SER A 1 302 ? -5.103 -13.534 -16.682 1.00 93.81 302 SER A O 1
ATOM 2297 N N . VAL A 1 303 ? -4.364 -12.666 -14.742 1.00 90.62 303 VAL A N 1
ATOM 2298 C CA . VAL A 1 303 ? -5.684 -12.540 -14.098 1.00 90.62 303 VAL A CA 1
ATOM 2299 C C . VAL A 1 303 ? -6.530 -11.449 -14.762 1.00 90.62 303 VAL A C 1
ATOM 2301 O O . VAL A 1 303 ? -7.751 -11.568 -14.844 1.00 90.62 303 VAL A O 1
ATOM 2304 N N . SER A 1 304 ? -5.897 -10.372 -15.238 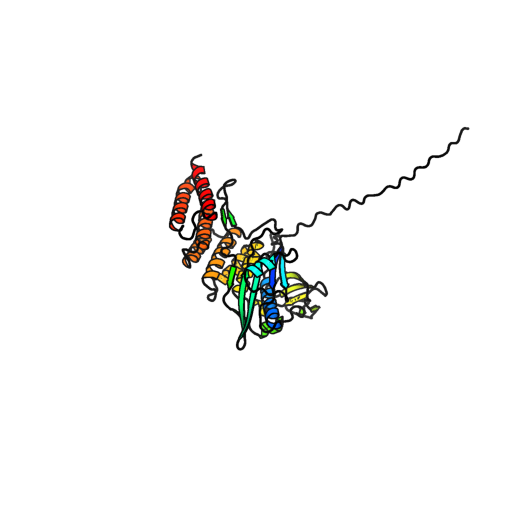1.00 90.75 304 SER A N 1
ATOM 2305 C CA . SER A 1 304 ? -6.571 -9.284 -15.952 1.00 90.75 304 SER A CA 1
ATOM 2306 C C . SER A 1 304 ? -5.645 -8.675 -17.018 1.00 90.75 304 SER A C 1
ATOM 2308 O O . SER A 1 304 ? -5.086 -7.594 -16.810 1.00 90.75 304 SER A O 1
ATOM 2310 N N . PRO A 1 305 ? -5.482 -9.344 -18.179 1.00 86.50 305 PRO A N 1
ATOM 2311 C CA . PRO A 1 305 ? -4.453 -8.995 -19.169 1.00 86.50 305 PRO A CA 1
ATOM 2312 C C . PRO A 1 305 ? -4.601 -7.602 -19.788 1.00 86.50 305 PRO A C 1
ATOM 2314 O O . PRO A 1 305 ? -3.640 -7.045 -20.310 1.00 86.50 305 PRO A O 1
ATOM 2317 N N . TYR A 1 306 ? -5.809 -7.042 -19.729 1.00 87.31 306 TYR A N 1
ATOM 2318 C CA . TYR A 1 306 ? -6.147 -5.724 -20.267 1.00 87.31 306 TYR A CA 1
ATOM 2319 C C . TYR A 1 306 ? -6.380 -4.679 -19.169 1.00 87.31 306 TYR A C 1
ATOM 2321 O O . TYR A 1 306 ? -6.845 -3.575 -19.445 1.00 87.31 306 TYR A O 1
ATOM 2329 N N . ALA A 1 307 ? -6.060 -4.982 -17.908 1.00 93.88 307 ALA A N 1
ATOM 2330 C CA . ALA A 1 307 ? -6.030 -3.954 -16.881 1.00 93.88 307 ALA A CA 1
ATOM 2331 C C . ALA A 1 307 ? -4.856 -3.004 -17.156 1.00 93.88 307 ALA A C 1
ATOM 2333 O O . ALA A 1 307 ? -3.698 -3.414 -17.087 1.00 93.88 307 ALA A O 1
ATOM 2334 N N . ARG A 1 308 ? -5.141 -1.716 -17.403 1.00 95.62 308 ARG A N 1
ATOM 2335 C CA . ARG A 1 308 ? -4.123 -0.673 -17.657 1.00 95.62 308 ARG A CA 1
ATOM 2336 C C . ARG A 1 308 ? -2.953 -0.740 -16.664 1.00 95.62 308 ARG A C 1
ATOM 2338 O O . ARG A 1 308 ? -1.800 -0.746 -17.072 1.00 95.62 308 ARG A O 1
ATOM 2345 N N . ARG A 1 309 ? -3.251 -0.877 -15.367 1.00 95.31 309 ARG A N 1
ATOM 2346 C CA . ARG A 1 309 ? -2.252 -1.003 -14.288 1.00 95.31 309 ARG A CA 1
ATOM 2347 C C . ARG A 1 309 ? -1.340 -2.230 -14.416 1.00 95.31 309 ARG A C 1
ATOM 2349 O O . ARG A 1 309 ? -0.153 -2.120 -14.139 1.00 95.31 309 ARG A O 1
ATOM 2356 N N . ALA A 1 310 ? -1.862 -3.366 -14.881 1.00 96.50 310 ALA A N 1
ATOM 2357 C CA . ALA A 1 310 ? -1.060 -4.565 -15.108 1.00 96.50 310 ALA A CA 1
ATOM 2358 C C . ALA A 1 310 ? -0.091 -4.356 -16.279 1.00 96.50 310 ALA A C 1
ATOM 2360 O O . ALA A 1 310 ? 1.103 -4.610 -16.136 1.00 96.50 310 ALA A O 1
ATOM 2361 N N . VAL A 1 311 ? -0.580 -3.792 -17.392 1.00 96.81 311 VAL A N 1
ATOM 2362 C CA . VAL A 1 311 ? 0.255 -3.477 -18.564 1.00 96.81 311 VAL A CA 1
ATOM 2363 C C . VAL A 1 311 ? 1.356 -2.476 -18.207 1.00 96.81 311 VAL A C 1
ATOM 2365 O O . VAL A 1 311 ? 2.504 -2.673 -18.600 1.00 96.81 311 VAL A O 1
ATOM 2368 N N . MET A 1 312 ? 1.039 -1.444 -17.416 1.00 97.50 312 MET A N 1
ATOM 2369 C CA . MET A 1 312 ? 2.022 -0.460 -16.949 1.00 97.50 312 MET A CA 1
ATOM 2370 C C . MET A 1 312 ? 3.163 -1.107 -16.159 1.00 97.50 312 MET A C 1
ATOM 2372 O O . MET A 1 312 ? 4.335 -0.892 -16.467 1.00 97.50 312 MET A O 1
ATOM 2376 N N . TYR A 1 313 ? 2.828 -1.936 -15.169 1.00 97.62 313 TYR A N 1
ATOM 2377 C CA . TYR A 1 313 ? 3.825 -2.618 -14.344 1.00 97.62 313 TYR A CA 1
ATOM 2378 C C . TYR A 1 313 ? 4.650 -3.628 -15.154 1.00 97.62 313 TYR A C 1
ATOM 2380 O O . TYR A 1 313 ? 5.873 -3.656 -15.021 1.00 97.62 313 TYR A O 1
ATOM 2388 N N . GLN A 1 314 ? 4.018 -4.406 -16.042 1.00 97.00 314 GLN A N 1
ATOM 2389 C CA . GLN A 1 314 ? 4.726 -5.310 -16.959 1.00 97.00 314 GLN A CA 1
ATOM 2390 C C . GLN A 1 314 ? 5.738 -4.557 -17.828 1.00 97.00 314 GLN A C 1
ATOM 2392 O O . GLN A 1 314 ? 6.890 -4.977 -17.947 1.00 97.00 314 GLN A O 1
ATOM 2397 N N . ALA A 1 315 ? 5.322 -3.438 -18.423 1.00 97.06 315 ALA A N 1
ATOM 2398 C CA . ALA A 1 315 ? 6.169 -2.633 -19.290 1.00 97.06 315 ALA A CA 1
ATOM 2399 C C . ALA A 1 315 ? 7.397 -2.093 -18.539 1.00 97.06 315 ALA A C 1
ATOM 2401 O O . ALA A 1 315 ? 8.517 -2.195 -19.040 1.00 97.06 315 ALA A O 1
ATOM 2402 N N . VAL A 1 316 ? 7.205 -1.572 -17.322 1.00 97.81 316 VAL A N 1
ATOM 2403 C CA . VAL A 1 316 ? 8.283 -0.992 -16.503 1.00 97.81 316 VAL A CA 1
ATOM 2404 C C . VAL A 1 316 ? 9.269 -2.055 -16.037 1.00 97.81 316 VAL A C 1
ATOM 2406 O O . VAL A 1 316 ? 10.470 -1.862 -16.199 1.00 97.81 316 VAL A O 1
ATOM 2409 N N . VAL A 1 317 ? 8.806 -3.202 -15.529 1.00 97.50 317 VAL A N 1
ATOM 2410 C CA . VAL A 1 317 ? 9.718 -4.283 -15.111 1.00 97.50 317 VAL A CA 1
ATOM 2411 C C . VAL A 1 317 ? 10.545 -4.790 -16.296 1.00 97.50 317 VAL A C 1
ATOM 2413 O O . VAL A 1 317 ? 11.755 -4.985 -16.173 1.00 97.50 317 VAL A O 1
ATOM 2416 N N . ARG A 1 318 ? 9.925 -4.949 -17.471 1.00 96.25 318 ARG A N 1
ATOM 2417 C CA . ARG A 1 318 ? 10.638 -5.349 -18.694 1.00 96.25 318 ARG A CA 1
ATOM 2418 C C . ARG A 1 318 ? 11.653 -4.304 -19.129 1.00 96.25 318 ARG A C 1
ATOM 2420 O O . ARG A 1 318 ? 12.753 -4.668 -19.526 1.00 96.25 318 ARG A O 1
ATOM 2427 N N . LEU A 1 319 ? 11.317 -3.021 -19.018 1.00 96.75 319 LEU A N 1
ATOM 2428 C CA . LEU A 1 319 ? 12.246 -1.929 -19.290 1.00 96.75 319 LEU A CA 1
ATOM 2429 C C . LEU A 1 319 ? 13.434 -1.942 -18.309 1.00 96.75 319 LEU A C 1
ATOM 2431 O O . LEU A 1 319 ? 14.577 -1.753 -18.722 1.00 96.75 319 LEU A O 1
ATOM 2435 N N . ILE A 1 320 ? 13.194 -2.242 -17.031 1.00 96.31 320 ILE A N 1
ATOM 2436 C CA . ILE A 1 320 ? 14.238 -2.368 -16.003 1.00 96.31 320 ILE A CA 1
ATOM 2437 C C . ILE A 1 320 ? 15.182 -3.532 -16.296 1.00 96.31 320 ILE A C 1
ATOM 2439 O O . ILE A 1 320 ? 16.398 -3.368 -16.177 1.00 96.31 320 ILE A O 1
ATOM 2443 N N . ALA A 1 321 ? 14.657 -4.666 -16.770 1.00 95.25 321 ALA A N 1
ATOM 2444 C CA . ALA A 1 321 ? 15.457 -5.814 -17.209 1.00 95.25 321 ALA A CA 1
ATOM 2445 C C . ALA A 1 321 ? 16.452 -5.483 -18.324 1.00 95.25 321 ALA A C 1
ATOM 2447 O O . ALA A 1 321 ? 17.446 -6.185 -18.511 1.00 95.25 321 ALA A O 1
ATOM 2448 N N . LEU A 1 322 ? 16.246 -4.371 -19.025 1.00 95.12 322 LEU A N 1
ATOM 2449 C CA . LEU A 1 322 ? 17.168 -3.914 -20.044 1.00 95.12 322 LEU A CA 1
ATOM 2450 C C . LEU A 1 322 ? 18.347 -3.107 -19.485 1.00 95.12 322 LEU A C 1
ATOM 2452 O O . LEU A 1 322 ? 19.375 -3.083 -20.159 1.00 95.12 322 LEU A O 1
ATOM 2456 N N . ARG A 1 323 ? 18.275 -2.517 -18.277 1.00 91.06 323 ARG A N 1
ATOM 2457 C CA . ARG A 1 323 ? 19.270 -1.564 -17.720 1.00 91.06 323 ARG A CA 1
ATOM 2458 C C . ARG A 1 323 ? 20.718 -2.076 -17.693 1.00 91.06 323 ARG A C 1
ATOM 2460 O O . ARG A 1 323 ? 21.642 -1.273 -17.797 1.00 91.06 323 ARG A O 1
ATOM 2467 N N . GLY A 1 324 ? 20.924 -3.389 -17.585 1.00 85.69 324 GLY A N 1
ATOM 2468 C CA . GLY A 1 324 ? 22.253 -4.018 -17.606 1.00 85.69 324 GLY A CA 1
ATOM 2469 C C . GLY A 1 324 ? 22.766 -4.418 -18.996 1.00 85.69 324 GLY A C 1
ATOM 2470 O O . GLY A 1 324 ? 23.934 -4.759 -19.134 1.00 85.69 324 GLY A O 1
ATOM 2471 N N . SER A 1 325 ? 21.921 -4.391 -20.033 1.00 91.56 325 SER A N 1
ATOM 2472 C CA . SER A 1 325 ? 22.332 -4.766 -21.396 1.00 91.56 325 SER A CA 1
ATOM 2473 C C . SER A 1 325 ? 23.194 -3.667 -22.037 1.00 91.56 325 SER A C 1
ATOM 2475 O O . SER A 1 325 ? 22.856 -2.489 -21.855 1.00 91.56 325 SER A O 1
ATOM 2477 N N . PRO A 1 326 ? 24.228 -4.011 -22.832 1.00 92.62 326 PRO A N 1
ATOM 2478 C CA . PRO A 1 326 ? 24.962 -3.051 -23.656 1.00 92.62 326 PRO A CA 1
ATOM 2479 C C . PRO A 1 326 ? 24.024 -2.235 -24.553 1.00 92.62 326 PRO A C 1
ATOM 2481 O O . PRO A 1 326 ? 23.043 -2.765 -25.077 1.00 92.62 326 PRO A O 1
ATOM 2484 N N . VAL A 1 327 ? 24.330 -0.948 -24.748 1.00 90.38 327 VAL A N 1
ATOM 2485 C CA . VAL A 1 327 ? 23.446 0.026 -25.423 1.00 90.38 327 VAL A CA 1
ATOM 2486 C C . VAL A 1 327 ? 22.948 -0.483 -26.781 1.00 90.38 327 VAL A C 1
ATOM 2488 O O . VAL A 1 327 ? 21.744 -0.501 -27.031 1.00 90.38 327 VAL A O 1
ATOM 2491 N N . CYS A 1 328 ? 23.848 -0.967 -27.638 1.00 92.00 328 CYS A N 1
ATOM 2492 C CA . CYS A 1 328 ? 23.469 -1.442 -28.969 1.00 92.00 328 CYS A CA 1
ATOM 2493 C C . CYS A 1 328 ? 22.764 -2.805 -28.973 1.00 92.00 328 CYS A C 1
ATOM 2495 O O . CYS A 1 328 ? 21.875 -3.026 -29.792 1.00 92.00 328 CYS A O 1
ATOM 2497 N N . GLU A 1 329 ? 23.065 -3.690 -28.020 1.00 93.94 329 GLU A N 1
ATOM 2498 C CA . GLU A 1 329 ? 22.328 -4.953 -27.849 1.00 93.94 329 GLU A CA 1
ATOM 2499 C C . GLU A 1 329 ? 20.907 -4.728 -27.311 1.00 93.94 329 GLU A C 1
ATOM 2501 O O . GLU A 1 329 ? 20.018 -5.569 -27.472 1.00 93.94 329 GLU A O 1
ATOM 2506 N N . ARG A 1 330 ? 20.674 -3.579 -26.668 1.00 94.69 330 ARG A N 1
ATOM 2507 C CA . ARG A 1 330 ? 19.380 -3.201 -26.104 1.00 94.69 330 ARG A CA 1
ATOM 2508 C C . ARG A 1 330 ? 18.384 -2.726 -27.164 1.00 94.69 330 ARG A C 1
ATOM 2510 O O . ARG A 1 330 ? 17.190 -2.965 -26.995 1.00 94.69 330 ARG A O 1
ATOM 2517 N N . LYS A 1 331 ? 18.845 -2.100 -28.254 1.00 94.88 331 LYS A N 1
ATOM 2518 C CA . LYS A 1 331 ? 17.991 -1.520 -29.312 1.00 94.88 331 LYS A CA 1
ATOM 2519 C C . LYS A 1 331 ? 16.913 -2.484 -29.848 1.00 94.88 331 LYS A C 1
ATOM 2521 O O . LYS A 1 331 ? 15.741 -2.121 -29.774 1.00 94.88 331 LYS A O 1
ATOM 2526 N N . PRO A 1 332 ? 17.224 -3.715 -30.305 1.00 96.31 332 PRO A N 1
ATOM 2527 C CA . PRO A 1 332 ? 16.183 -4.637 -30.776 1.00 96.31 332 PRO A CA 1
ATOM 2528 C C . PRO A 1 332 ? 15.203 -5.059 -29.667 1.00 96.31 332 PRO A C 1
ATOM 2530 O O . PRO A 1 332 ? 14.023 -5.275 -29.933 1.00 96.31 332 PRO A O 1
ATOM 2533 N N . LYS A 1 333 ? 15.654 -5.133 -28.406 1.00 96.88 333 LYS A N 1
ATOM 2534 C CA . LYS A 1 333 ? 14.789 -5.456 -27.257 1.00 96.88 333 LYS A CA 1
ATOM 2535 C C . LYS A 1 333 ? 13.834 -4.306 -26.922 1.00 96.88 333 LYS A C 1
ATOM 2537 O O . LYS A 1 333 ? 12.681 -4.557 -26.586 1.00 96.88 333 LYS A O 1
ATOM 2542 N N . LEU A 1 334 ? 14.293 -3.060 -27.044 1.00 97.19 334 LEU A N 1
ATOM 2543 C CA . LEU A 1 334 ? 13.465 -1.857 -26.896 1.00 97.19 334 LEU A CA 1
ATOM 2544 C C . LEU A 1 334 ? 12.391 -1.784 -27.982 1.00 97.19 334 LEU A C 1
ATOM 2546 O O . LEU A 1 334 ? 11.219 -1.594 -27.665 1.00 97.19 334 LEU A O 1
ATOM 2550 N N . GLN A 1 335 ? 12.763 -2.061 -29.233 1.00 96.50 335 GLN A N 1
ATOM 2551 C CA . GLN A 1 335 ? 11.815 -2.125 -30.346 1.00 96.50 335 GLN A CA 1
ATOM 2552 C C . GLN A 1 335 ? 10.756 -3.214 -30.127 1.00 96.50 335 GLN A C 1
ATOM 2554 O O . GLN A 1 335 ? 9.565 -2.965 -30.322 1.00 96.50 335 GLN A O 1
ATOM 2559 N N . ALA A 1 336 ? 11.167 -4.397 -29.658 1.00 97.19 336 ALA A N 1
ATOM 2560 C CA . ALA A 1 336 ? 10.248 -5.477 -29.304 1.00 97.19 336 ALA A CA 1
ATOM 2561 C C . ALA A 1 336 ? 9.321 -5.097 -28.134 1.00 97.19 336 ALA A C 1
ATOM 2563 O O . ALA A 1 336 ? 8.129 -5.397 -28.175 1.00 97.19 336 ALA A O 1
ATOM 2564 N N . LEU A 1 337 ? 9.835 -4.402 -27.113 1.00 97.06 337 LEU A N 1
ATOM 2565 C CA . LEU A 1 337 ? 9.038 -3.908 -25.987 1.00 97.06 337 LEU A CA 1
ATOM 2566 C C . LEU A 1 337 ? 8.015 -2.854 -26.431 1.00 97.06 337 LEU A C 1
ATOM 2568 O O . LEU A 1 337 ? 6.864 -2.896 -25.995 1.00 97.06 337 LEU A O 1
ATOM 2572 N N . ARG A 1 338 ? 8.405 -1.954 -27.340 1.00 96.81 338 ARG A N 1
ATOM 2573 C CA . ARG A 1 338 ? 7.506 -0.966 -27.946 1.00 96.81 338 ARG A CA 1
ATOM 2574 C C . ARG A 1 338 ? 6.377 -1.636 -28.720 1.00 96.81 338 ARG A C 1
ATOM 2576 O O . ARG A 1 338 ? 5.221 -1.277 -28.520 1.00 96.81 338 ARG A O 1
ATOM 2583 N N . GLN A 1 339 ? 6.696 -2.630 -29.551 1.00 96.81 339 GLN A N 1
ATOM 2584 C CA . GLN A 1 339 ? 5.684 -3.390 -30.287 1.00 96.81 339 GLN A CA 1
ATOM 2585 C C . GLN A 1 339 ? 4.752 -4.148 -29.334 1.00 96.81 339 GLN A C 1
ATOM 2587 O O . GLN A 1 339 ? 3.535 -4.060 -29.460 1.00 96.81 339 GLN A O 1
ATOM 2592 N N . TRP A 1 340 ? 5.308 -4.817 -28.320 1.00 95.75 340 TRP A N 1
ATOM 2593 C CA . TRP A 1 340 ? 4.526 -5.528 -27.307 1.00 95.75 340 TRP A CA 1
ATOM 2594 C C . TRP A 1 340 ? 3.526 -4.615 -26.581 1.00 95.75 340 TRP A C 1
ATOM 2596 O O . TRP A 1 340 ? 2.407 -5.048 -26.283 1.00 95.75 340 TRP A O 1
ATOM 2606 N N . LEU A 1 341 ? 3.927 -3.369 -26.299 1.00 95.44 341 LEU A N 1
ATOM 2607 C CA . LEU A 1 341 ? 3.068 -2.361 -25.681 1.00 95.44 341 LEU A CA 1
ATOM 2608 C C . LEU A 1 341 ? 2.021 -1.829 -26.665 1.00 95.44 341 LEU A C 1
ATOM 2610 O O . LEU A 1 341 ? 0.871 -1.649 -26.274 1.00 95.44 341 LEU A O 1
ATOM 2614 N N . ALA A 1 342 ? 2.382 -1.632 -27.937 1.00 94.31 342 ALA A N 1
ATOM 2615 C CA . ALA A 1 342 ? 1.440 -1.246 -28.985 1.00 94.31 342 ALA A CA 1
ATOM 2616 C C . ALA A 1 342 ? 0.305 -2.278 -29.127 1.00 94.31 342 ALA A C 1
ATOM 2618 O O . ALA A 1 342 ? -0.867 -1.899 -29.131 1.00 94.31 342 ALA A O 1
ATOM 2619 N N . ASP A 1 343 ? 0.633 -3.574 -29.098 1.00 94.19 343 ASP A N 1
ATOM 2620 C CA . ASP A 1 343 ? -0.338 -4.681 -29.149 1.00 94.19 343 ASP A CA 1
ATOM 2621 C C . ASP A 1 343 ? -1.263 -4.732 -27.913 1.00 94.19 343 ASP A C 1
ATOM 2623 O O . ASP A 1 343 ? -2.296 -5.402 -27.915 1.00 94.19 343 ASP A O 1
ATOM 2627 N N . ARG A 1 344 ? -0.893 -4.032 -26.833 1.00 94.19 344 ARG A N 1
ATOM 2628 C CA . ARG A 1 344 ? -1.621 -3.950 -25.553 1.00 94.19 344 ARG A CA 1
ATOM 2629 C C . ARG A 1 344 ? -2.065 -2.531 -25.222 1.00 94.19 344 ARG A C 1
ATOM 2631 O O . ARG A 1 344 ? -2.377 -2.242 -24.071 1.00 94.19 344 ARG A O 1
ATOM 2638 N N . SER A 1 345 ? -2.118 -1.653 -26.218 1.00 89.88 345 SER A N 1
ATOM 2639 C CA . SER A 1 345 ? -2.450 -0.239 -26.026 1.00 89.88 345 SER A CA 1
ATOM 2640 C C . SER A 1 345 ? -3.945 0.024 -25.802 1.00 89.88 345 SER A C 1
ATOM 2642 O O . SER A 1 345 ? -4.303 1.108 -25.355 1.00 89.88 345 SER A O 1
ATOM 2644 N N . MET A 1 346 ? -4.819 -0.967 -26.031 1.00 93.12 346 MET A N 1
ATOM 2645 C CA . MET A 1 346 ? -6.278 -0.853 -25.853 1.00 93.12 346 MET A CA 1
ATOM 2646 C C . MET A 1 346 ? -6.722 -0.208 -24.518 1.00 93.12 346 MET A C 1
ATOM 2648 O O . MET A 1 346 ? -7.663 0.583 -24.543 1.00 93.12 346 MET A O 1
ATOM 2652 N N . PRO A 1 347 ? -6.098 -0.488 -23.353 1.00 92.38 347 PRO A N 1
ATOM 2653 C CA . PRO A 1 347 ? -6.501 0.103 -22.075 1.00 92.38 347 PRO A CA 1
ATOM 2654 C C . PRO A 1 347 ? -6.099 1.575 -21.897 1.00 92.38 347 PRO A C 1
ATOM 2656 O O . PRO A 1 347 ? -6.445 2.175 -20.877 1.00 92.38 347 PRO A O 1
ATOM 2659 N N . PHE A 1 348 ? -5.330 2.145 -22.826 1.00 95.00 348 PHE A N 1
ATOM 2660 C CA . PHE A 1 348 ? -4.839 3.517 -22.767 1.00 95.00 348 PHE A CA 1
ATOM 2661 C C . PHE A 1 348 ? -5.708 4.415 -23.648 1.00 95.00 348 PHE A C 1
ATOM 2663 O O . PHE A 1 348 ? -6.032 4.085 -24.787 1.00 95.00 348 PHE A O 1
ATOM 2670 N N . VAL A 1 349 ? -6.088 5.575 -23.117 1.00 93.19 349 VAL A N 1
ATOM 2671 C CA . VAL A 1 349 ? -6.837 6.578 -23.882 1.00 93.19 349 VAL A CA 1
ATOM 2672 C C . VAL A 1 349 ? -5.914 7.314 -24.855 1.00 93.19 349 VAL A C 1
ATOM 2674 O O . VAL A 1 349 ? -4.698 7.378 -24.658 1.00 93.19 349 VAL A O 1
ATOM 2677 N N . ALA A 1 350 ? -6.481 7.907 -25.907 1.00 92.31 350 ALA A N 1
ATOM 2678 C CA . ALA A 1 350 ? -5.715 8.761 -26.809 1.00 92.31 350 ALA A CA 1
ATOM 2679 C C . ALA A 1 350 ? -5.039 9.898 -26.020 1.00 92.31 350 ALA A C 1
ATOM 2681 O O . ALA A 1 350 ? -5.696 10.605 -25.257 1.00 92.31 350 ALA A O 1
ATOM 2682 N N . GLY A 1 351 ? -3.723 10.055 -26.191 1.00 92.38 351 GLY A N 1
ATOM 2683 C CA . GLY A 1 351 ? -2.935 11.043 -25.449 1.00 92.38 351 GLY A CA 1
ATOM 2684 C C . GLY A 1 351 ? -2.628 10.669 -23.993 1.00 92.38 351 GLY A C 1
ATOM 2685 O O . GLY A 1 351 ? -2.309 11.559 -23.209 1.00 92.38 351 GLY A O 1
ATOM 2686 N N . ASP A 1 352 ? -2.722 9.389 -23.607 1.00 96.69 352 ASP A N 1
ATOM 2687 C CA . ASP A 1 352 ? -2.341 8.938 -22.262 1.00 96.69 352 ASP A CA 1
ATOM 2688 C C . ASP A 1 352 ? -0.897 9.357 -21.923 1.00 96.69 352 ASP A C 1
ATOM 2690 O O . ASP A 1 352 ? 0.066 8.934 -22.567 1.00 96.69 352 ASP A O 1
ATOM 2694 N N . ALA A 1 353 ? -0.757 10.204 -20.900 1.00 96.31 353 ALA A N 1
ATOM 2695 C CA . ALA A 1 353 ? 0.517 10.815 -20.532 1.00 96.31 353 ALA A CA 1
ATOM 2696 C C . ALA A 1 353 ? 1.566 9.788 -20.084 1.00 96.31 353 ALA A C 1
ATOM 2698 O O . ALA A 1 353 ? 2.749 9.962 -20.367 1.00 96.31 353 ALA A O 1
ATOM 2699 N N . TRP A 1 354 ? 1.144 8.710 -19.415 1.00 97.12 354 TRP A N 1
ATOM 2700 C CA . TRP A 1 354 ? 2.068 7.662 -18.988 1.00 97.12 354 TRP A CA 1
ATOM 2701 C C . TRP A 1 354 ? 2.616 6.903 -20.196 1.00 97.12 354 TRP A C 1
ATOM 2703 O O . TRP A 1 354 ? 3.816 6.646 -20.274 1.00 97.12 354 TRP A O 1
ATOM 2713 N N . LEU A 1 355 ? 1.747 6.588 -21.164 1.00 97.19 355 LEU A N 1
ATOM 2714 C CA . LEU A 1 355 ? 2.154 5.899 -22.387 1.00 97.19 355 LEU A CA 1
ATOM 2715 C C . LEU A 1 355 ? 3.170 6.734 -23.178 1.00 97.19 355 LEU A C 1
ATOM 2717 O O . LEU A 1 355 ? 4.166 6.185 -23.642 1.00 97.19 355 LEU A O 1
ATOM 2721 N N . GLN A 1 356 ? 2.957 8.050 -23.279 1.00 97.00 356 GLN A N 1
ATOM 2722 C CA . GLN A 1 356 ? 3.911 8.957 -23.927 1.00 97.00 356 GLN A CA 1
ATOM 2723 C C . GLN A 1 356 ? 5.260 8.989 -23.199 1.00 97.00 356 GLN A C 1
ATOM 2725 O O . GLN A 1 356 ? 6.285 8.759 -23.831 1.00 97.00 356 GLN A O 1
ATOM 2730 N N . GLN A 1 357 ? 5.268 9.152 -21.870 1.00 97.81 357 GLN A N 1
ATOM 2731 C CA . GLN A 1 357 ? 6.510 9.103 -21.084 1.00 97.81 357 GLN A CA 1
ATOM 2732 C C . GLN A 1 357 ? 7.268 7.786 -21.285 1.00 97.81 357 GLN A C 1
ATOM 2734 O O . GLN A 1 357 ? 8.485 7.784 -21.445 1.00 97.81 357 GLN A O 1
ATOM 2739 N N . PHE A 1 358 ? 6.560 6.655 -21.294 1.00 98.00 358 PHE A N 1
ATOM 2740 C CA . PHE A 1 358 ? 7.183 5.357 -21.526 1.00 98.00 358 PHE A CA 1
ATOM 2741 C C . PHE A 1 358 ? 7.812 5.271 -22.925 1.00 98.00 358 PHE A C 1
ATOM 2743 O O . PHE A 1 358 ? 8.950 4.817 -23.059 1.00 98.00 358 PHE A O 1
ATOM 2750 N N . ILE A 1 359 ? 7.099 5.730 -23.959 1.00 97.31 359 ILE A N 1
ATOM 2751 C CA . ILE A 1 359 ? 7.606 5.777 -25.337 1.00 97.31 359 ILE A CA 1
ATOM 2752 C C . ILE A 1 359 ? 8.851 6.667 -25.423 1.00 97.31 359 ILE A C 1
ATOM 2754 O O . ILE A 1 359 ? 9.850 6.230 -25.991 1.00 97.31 359 ILE A O 1
ATOM 2758 N N . ASP A 1 360 ? 8.848 7.843 -24.792 1.00 97.31 360 ASP A N 1
ATOM 2759 C CA . ASP A 1 360 ? 10.001 8.751 -24.769 1.00 97.31 360 ASP A CA 1
ATOM 2760 C C . ASP A 1 360 ? 11.253 8.077 -24.186 1.00 97.31 360 ASP A C 1
ATOM 2762 O O . ASP A 1 360 ? 12.357 8.233 -24.721 1.00 97.31 360 ASP A O 1
ATOM 2766 N N . VAL A 1 361 ? 11.094 7.290 -23.113 1.00 97.56 361 VAL A N 1
ATOM 2767 C CA . VAL A 1 361 ? 12.192 6.510 -22.514 1.00 97.56 361 VAL A CA 1
ATOM 2768 C C . VAL A 1 361 ? 12.718 5.451 -23.471 1.00 97.56 361 VAL A C 1
ATOM 2770 O O . VAL A 1 361 ? 13.935 5.316 -23.631 1.00 97.56 361 VAL A O 1
ATOM 2773 N N . VAL A 1 362 ? 11.819 4.719 -24.126 1.00 97.19 362 VAL A N 1
ATOM 2774 C CA . VAL A 1 362 ? 12.189 3.680 -25.089 1.00 97.19 362 VAL A CA 1
ATOM 2775 C C . VAL A 1 362 ? 12.933 4.283 -26.282 1.00 97.19 362 VAL A C 1
ATOM 2777 O O . VAL A 1 362 ? 14.040 3.846 -26.593 1.00 97.19 362 VAL A O 1
ATOM 2780 N N . GLU A 1 363 ? 12.395 5.334 -26.900 1.00 96.19 363 GLU A N 1
ATOM 2781 C CA . GLU A 1 363 ? 13.016 5.988 -28.055 1.00 96.19 363 GLU A CA 1
ATOM 2782 C C . GLU A 1 363 ? 14.355 6.644 -27.718 1.00 96.19 363 GLU A C 1
ATOM 2784 O O . GLU A 1 363 ? 15.293 6.620 -28.519 1.00 96.19 363 GLU A O 1
ATOM 2789 N N . PHE A 1 364 ? 14.474 7.241 -26.530 1.00 95.69 364 PHE A N 1
ATOM 2790 C CA . PHE A 1 364 ? 15.746 7.780 -26.070 1.00 95.69 364 PHE A CA 1
ATOM 2791 C C . PHE A 1 364 ? 16.815 6.686 -25.973 1.00 95.69 364 PHE A C 1
ATOM 2793 O O . PHE A 1 364 ? 17.938 6.897 -26.439 1.00 95.69 364 PHE A O 1
ATOM 2800 N N . GLY A 1 365 ? 16.457 5.520 -25.427 1.00 94.19 365 GLY A N 1
ATOM 2801 C CA . GLY A 1 365 ? 17.338 4.356 -25.365 1.00 94.19 365 GLY A CA 1
ATOM 2802 C C . GLY A 1 365 ? 17.726 3.824 -26.748 1.00 94.19 365 GLY A C 1
ATOM 2803 O O . GLY A 1 365 ? 18.884 3.478 -26.968 1.00 94.19 365 GLY A O 1
ATOM 2804 N N . GLU A 1 366 ? 16.797 3.810 -27.709 1.00 94.19 366 GLU A N 1
ATOM 2805 C CA . GLU A 1 366 ? 17.074 3.379 -29.088 1.00 94.19 366 GLU A CA 1
ATOM 2806 C C . GLU A 1 366 ? 18.086 4.299 -29.794 1.00 94.19 366 GLU A C 1
ATOM 2808 O O . GLU A 1 366 ? 19.023 3.810 -30.430 1.00 94.19 366 GLU A O 1
ATOM 2813 N N . ARG A 1 367 ? 17.941 5.624 -29.633 1.00 94.25 367 ARG A N 1
ATOM 2814 C CA . ARG A 1 367 ? 18.819 6.636 -30.254 1.00 94.25 367 ARG A CA 1
ATOM 2815 C C . ARG A 1 367 ? 20.248 6.635 -29.707 1.00 94.25 367 ARG A C 1
ATOM 2817 O O . ARG A 1 367 ? 21.142 7.171 -30.356 1.00 94.25 367 ARG A O 1
ATOM 2824 N N . ARG A 1 368 ? 20.484 6.067 -28.519 1.00 91.12 368 ARG A N 1
ATOM 2825 C CA . ARG A 1 368 ? 21.817 6.012 -27.891 1.00 91.12 368 ARG A CA 1
ATOM 2826 C C . ARG A 1 368 ? 22.803 5.101 -28.627 1.00 91.12 368 ARG A C 1
ATOM 2828 O O . ARG A 1 368 ? 23.992 5.294 -28.442 1.00 91.12 368 ARG A O 1
ATOM 2835 N N . CYS A 1 369 ? 22.342 4.133 -29.422 1.00 85.12 369 CYS A N 1
ATOM 2836 C CA . CYS A 1 369 ? 23.234 3.305 -30.248 1.00 85.12 369 CYS A CA 1
ATOM 2837 C C . CYS A 1 369 ? 23.652 4.007 -31.554 1.00 85.12 369 CYS A C 1
ATOM 2839 O O . CYS A 1 369 ? 24.654 3.643 -32.158 1.00 85.12 369 CYS A O 1
ATOM 2841 N N . ASP A 1 370 ? 22.885 5.010 -31.993 1.00 82.50 370 ASP A N 1
ATOM 2842 C CA . ASP A 1 370 ? 23.116 5.709 -33.264 1.00 82.50 370 ASP A CA 1
ATOM 2843 C C . ASP A 1 370 ? 24.104 6.889 -33.125 1.00 82.50 370 ASP A C 1
ATOM 2845 O O . ASP A 1 370 ? 24.388 7.575 -34.107 1.00 82.50 370 ASP A O 1
ATOM 2849 N N . ARG A 1 371 ? 24.594 7.148 -31.906 1.00 72.88 371 ARG A N 1
ATOM 2850 C CA . ARG A 1 371 ? 25.582 8.177 -31.552 1.00 72.88 371 ARG A CA 1
ATOM 2851 C C . ARG A 1 371 ? 26.841 7.513 -31.030 1.00 72.88 371 ARG A C 1
ATOM 2853 O O . ARG A 1 371 ? 27.926 8.050 -31.337 1.00 72.88 371 ARG A O 1
#

pLDDT: mean 86.75, std 16.16, range [31.06, 98.5]